Protein AF-0000000068556360 (afdb_homodimer)

pLDDT: mean 83.41, std 21.59, range [32.09, 98.81]

Structure (mmCIF, N/CA/C/O backbone):
data_AF-0000000068556360-model_v1
#
loop_
_entity.id
_entity.type
_entity.pdbx_description
1 polymer 'Cystatin domain-containing protein'
#
loop_
_atom_site.group_PDB
_atom_site.id
_atom_site.type_symbol
_atom_site.label_atom_id
_atom_site.label_alt_id
_atom_site.label_comp_id
_atom_site.label_asym_id
_atom_site.label_entity_id
_atom_site.label_seq_id
_atom_site.pdbx_PDB_ins_code
_atom_site.Cartn_x
_atom_site.Cartn_y
_atom_site.Cartn_z
_atom_site.occupancy
_atom_site.B_iso_or_equiv
_atom_site.auth_seq_id
_atom_site.auth_comp_id
_atom_site.auth_asym_id
_atom_site.auth_atom_id
_atom_site.pdbx_PDB_model_num
ATOM 1 N N . MET A 1 1 ? 70.062 2.381 -2.943 1 39.84 1 MET A N 1
ATOM 2 C CA . MET A 1 1 ? 68.812 2.014 -3.588 1 39.84 1 MET A CA 1
ATOM 3 C C . MET A 1 1 ? 67.688 1.932 -2.57 1 39.84 1 MET A C 1
ATOM 5 O O . MET A 1 1 ? 67.625 0.963 -1.812 1 39.84 1 MET A O 1
ATOM 9 N N . THR A 1 2 ? 67.438 3.125 -1.814 1 47.31 2 THR A N 1
ATOM 10 C CA . THR A 1 2 ? 66.375 3.322 -0.792 1 47.31 2 THR A CA 1
ATOM 11 C C . THR A 1 2 ? 65 3.082 -1.367 1 47.31 2 THR A C 1
ATOM 13 O O . THR A 1 2 ? 64.625 3.732 -2.334 1 47.31 2 THR A O 1
ATOM 16 N N . LEU A 1 3 ? 64.562 1.812 -1.309 1 46.16 3 LEU A N 1
ATOM 17 C CA . LEU A 1 3 ? 63.188 1.355 -1.684 1 46.16 3 LEU A CA 1
ATOM 18 C C . LEU A 1 3 ? 62.125 2.139 -0.936 1 46.16 3 LEU A C 1
ATOM 20 O O . LEU A 1 3 ? 62.062 2.113 0.296 1 46.16 3 LEU A O 1
ATOM 24 N N . THR A 1 4 ? 61.781 3.334 -1.406 1 50.91 4 THR A N 1
ATOM 25 C CA . THR A 1 4 ? 60.656 4.07 -0.872 1 50.91 4 THR A CA 1
ATOM 26 C C . THR A 1 4 ? 59.344 3.277 -1.052 1 50.91 4 THR A C 1
ATOM 28 O O . THR A 1 4 ? 58.969 2.953 -2.178 1 50.91 4 THR A O 1
ATOM 31 N N . ILE A 1 5 ? 58.969 2.457 -0.056 1 52.19 5 ILE A N 1
ATOM 32 C CA . ILE A 1 5 ? 57.656 1.768 -0.005 1 52.19 5 ILE A CA 1
ATOM 33 C C . ILE A 1 5 ? 56.531 2.791 0.048 1 52.19 5 ILE A C 1
ATOM 35 O O . ILE A 1 5 ? 56.469 3.619 0.96 1 52.19 5 ILE A O 1
ATOM 39 N N . LEU A 1 6 ? 56.062 3.223 -1.153 1 48.81 6 LEU A N 1
ATOM 40 C CA . LEU A 1 6 ? 54.812 3.998 -1.238 1 48.81 6 LEU A CA 1
ATOM 41 C C . LEU A 1 6 ? 53.656 3.242 -0.608 1 48.81 6 LEU A C 1
ATOM 43 O O . LEU A 1 6 ? 53.312 2.143 -1.05 1 48.81 6 LEU A O 1
ATOM 47 N N . LEU A 1 7 ? 53.375 3.469 0.705 1 47.56 7 LEU A N 1
ATOM 48 C CA . LEU A 1 7 ? 52.219 2.939 1.413 1 47.56 7 LEU A CA 1
ATOM 49 C C . LEU A 1 7 ? 50.938 3.49 0.825 1 47.56 7 LEU A C 1
ATOM 51 O O . LEU A 1 7 ? 50.688 4.699 0.864 1 47.56 7 LEU A O 1
ATOM 55 N N . VAL A 1 8 ? 50.438 2.863 -0.264 1 48.81 8 VAL A N 1
ATOM 56 C CA . VAL A 1 8 ? 49.094 3.166 -0.78 1 48.81 8 VAL A CA 1
ATOM 57 C C . VAL A 1 8 ? 48.062 2.924 0.308 1 48.81 8 VAL A C 1
ATOM 59 O O . VAL A 1 8 ? 47.906 1.796 0.782 1 48.81 8 VAL A O 1
ATOM 62 N N . THR A 1 9 ? 47.75 3.939 1.168 1 46.03 9 THR A N 1
ATOM 63 C CA . THR A 1 9 ? 46.656 3.85 2.115 1 46.03 9 THR A CA 1
ATOM 64 C C . THR A 1 9 ? 45.312 3.664 1.384 1 46.03 9 THR A C 1
ATOM 66 O O . THR A 1 9 ? 44.938 4.484 0.54 1 46.03 9 THR A O 1
ATOM 69 N N . VAL A 1 10 ? 44.906 2.424 1.065 1 44.97 10 VAL A N 1
ATOM 70 C CA . VAL A 1 10 ? 43.562 2.104 0.606 1 44.97 10 VAL A CA 1
ATOM 71 C C . VAL A 1 10 ? 42.531 2.66 1.59 1 44.97 10 VAL A C 1
ATOM 73 O O . VAL A 1 10 ? 42.531 2.281 2.764 1 44.97 10 VAL A O 1
ATOM 76 N N . THR A 1 11 ? 42.188 3.967 1.513 1 43.69 11 THR A N 1
ATOM 77 C CA . THR A 1 11 ? 41.062 4.492 2.264 1 43.69 11 THR A CA 1
ATOM 78 C C . THR A 1 11 ? 39.812 3.652 2.012 1 43.69 11 THR A C 1
ATOM 80 O O . THR A 1 11 ? 39.438 3.428 0.86 1 43.69 11 THR A O 1
ATOM 83 N N . SER A 1 12 ? 39.625 2.596 2.775 1 43.22 12 SER A N 1
ATOM 84 C CA . SER A 1 12 ? 38.375 1.853 2.818 1 43.22 12 SER A CA 1
ATOM 85 C C . SER A 1 12 ? 37.188 2.789 2.979 1 43.22 12 SER A C 1
ATOM 87 O O . SER A 1 12 ? 37.062 3.488 3.986 1 43.22 12 SER A O 1
ATOM 89 N N . LEU A 1 13 ? 36.812 3.459 1.892 1 38.41 13 LEU A N 1
ATOM 90 C CA . LEU A 1 13 ? 35.5 4.066 1.988 1 38.41 13 LEU A CA 1
ATOM 91 C C . LEU A 1 13 ? 34.469 3.084 2.568 1 38.41 13 LEU A C 1
ATOM 93 O O . LEU A 1 13 ? 34.125 2.096 1.921 1 38.41 13 LEU A O 1
ATOM 97 N N . SER A 1 14 ? 34.625 2.818 3.84 1 38.47 14 SER A N 1
ATOM 98 C CA . SER A 1 14 ? 33.5 2.129 4.461 1 38.47 14 SER A CA 1
ATOM 99 C C . SER A 1 14 ? 32.156 2.762 4.055 1 38.47 14 SER A C 1
ATOM 101 O O . SER A 1 14 ? 31.906 3.936 4.34 1 38.47 14 SER A O 1
ATOM 103 N N . ILE A 1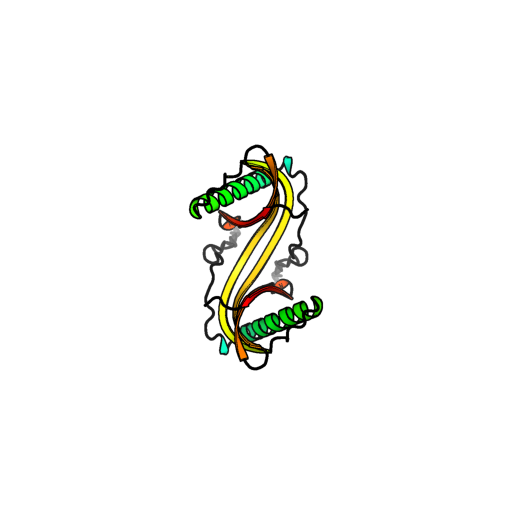 15 ? 31.734 2.455 2.9 1 38.69 15 ILE A N 1
ATOM 104 C CA . ILE A 1 15 ? 30.297 2.691 2.779 1 38.69 15 ILE A CA 1
ATOM 105 C C . ILE A 1 15 ? 29.594 2.238 4.055 1 38.69 15 ILE A C 1
ATOM 107 O O . ILE A 1 15 ? 29.625 1.056 4.406 1 38.69 15 ILE A O 1
ATOM 111 N N . GLY A 1 16 ? 29.797 2.955 5.141 1 33.62 16 GLY A N 1
ATOM 112 C CA . GLY A 1 16 ? 28.891 2.684 6.254 1 33.62 16 GLY A CA 1
ATOM 113 C C . GLY A 1 16 ? 27.516 2.221 5.816 1 33.62 16 GLY A C 1
ATOM 114 O O . GLY A 1 16 ? 26.859 2.885 5.012 1 33.62 16 GLY A O 1
ATOM 115 N N . ALA A 1 17 ? 27.406 0.929 5.664 1 33.78 17 ALA A N 1
ATOM 116 C CA . ALA A 1 17 ? 26.031 0.439 5.699 1 33.78 17 ALA A CA 1
ATOM 117 C C . ALA A 1 17 ? 25.219 1.157 6.777 1 33.78 17 ALA A C 1
ATOM 119 O O . ALA A 1 17 ? 25.453 0.956 7.973 1 33.78 17 ALA A O 1
ATOM 120 N N . GLU A 1 18 ? 25.078 2.457 6.746 1 35.41 18 GLU A N 1
ATOM 121 C CA . GLU A 1 18 ? 23.984 2.816 7.648 1 35.41 18 GLU A CA 1
ATOM 122 C C . GLU A 1 18 ? 22.984 1.682 7.773 1 35.41 18 GLU A C 1
ATOM 124 O O . GLU A 1 18 ? 22.453 1.202 6.766 1 35.41 18 GLU A O 1
ATOM 129 N N . SER A 1 19 ? 23.312 0.781 8.586 1 35.56 19 SER A N 1
ATOM 130 C CA . SER A 1 19 ? 22.328 -0.215 9 1 35.56 19 SER A CA 1
ATOM 131 C C . SER A 1 19 ? 20.906 0.302 8.805 1 35.56 19 SER A C 1
ATOM 133 O O . SER A 1 19 ? 20.516 1.308 9.398 1 35.56 19 SER A O 1
ATOM 135 N N . TYR A 1 20 ? 20.562 0.394 7.562 1 35.91 20 TYR A N 1
ATOM 136 C CA . TYR A 1 20 ? 19.125 0.539 7.281 1 35.91 20 TYR A CA 1
ATOM 137 C C . TYR A 1 20 ? 18.297 -0.191 8.32 1 35.91 20 TYR A C 1
ATOM 139 O O . TYR A 1 20 ? 17.156 -0.594 8.047 1 35.91 20 TYR A O 1
ATOM 147 N N . ARG A 1 21 ? 18.938 -0.734 9.312 1 38.72 21 ARG A N 1
ATOM 148 C CA . ARG A 1 21 ? 18.219 -1.471 10.344 1 38.72 21 ARG A CA 1
ATOM 149 C C . ARG A 1 21 ? 17.016 -0.678 10.852 1 38.72 21 ARG A C 1
ATOM 151 O O . ARG A 1 21 ? 15.961 -1.251 11.133 1 38.72 21 ARG A O 1
ATOM 158 N N . GLY A 1 22 ? 17.312 0.473 11.453 1 40.56 22 GLY A N 1
ATOM 159 C CA . GLY A 1 22 ? 16.297 1.283 12.102 1 40.56 22 GLY A CA 1
ATOM 160 C C . GLY A 1 22 ? 15.203 1.742 11.156 1 40.56 22 GLY A C 1
ATOM 161 O O . GLY A 1 22 ? 14.234 2.379 11.578 1 40.56 22 GLY A O 1
ATOM 162 N N . MET A 1 23 ? 15.672 1.896 9.93 1 42.28 23 MET A N 1
ATOM 163 C CA . MET A 1 23 ? 14.656 2.584 9.133 1 42.28 23 MET A CA 1
ATOM 164 C C . MET A 1 23 ? 13.43 1.695 8.922 1 42.28 23 MET A C 1
ATOM 166 O O . MET A 1 23 ? 12.594 1.978 8.062 1 42.28 23 MET A O 1
ATOM 170 N N . VAL A 1 24 ? 13.609 0.429 9.125 1 51.12 24 VAL A N 1
ATOM 171 C CA . VAL A 1 24 ? 12.398 -0.292 8.758 1 51.12 24 VAL A CA 1
ATOM 172 C C . VAL A 1 24 ? 11.18 0.406 9.359 1 51.12 24 VAL A C 1
ATOM 174 O O . VAL A 1 24 ? 11.172 0.743 10.547 1 51.12 24 VAL A O 1
ATOM 177 N N . GLY A 1 25 ? 10.555 1.382 8.586 1 62.06 25 GLY A N 1
ATOM 178 C CA . GLY A 1 25 ? 9.68 2.539 8.68 1 62.06 25 GLY A CA 1
ATOM 179 C C . GLY A 1 25 ? 8.453 2.295 9.539 1 62.06 25 GLY A C 1
ATOM 180 O O . GLY A 1 25 ? 7.379 1.969 9.023 1 62.06 25 GLY A O 1
ATOM 181 N N . GLY A 1 26 ? 8.664 1.719 10.719 1 78.56 26 GLY A N 1
ATOM 182 C CA . GLY A 1 26 ? 7.465 1.882 11.531 1 78.56 26 GLY A CA 1
ATOM 183 C C . GLY A 1 26 ? 6.859 3.268 11.422 1 78.56 26 GLY A C 1
ATOM 184 O O . GLY A 1 26 ? 7.484 4.188 10.891 1 78.56 26 GLY A O 1
ATOM 185 N N . ARG A 1 27 ? 5.691 3.24 11.836 1 90.94 27 ARG A N 1
ATOM 186 C CA . ARG A 1 27 ? 5.031 4.539 11.836 1 90.94 27 ARG A CA 1
ATOM 187 C C . ARG A 1 27 ? 5.617 5.453 12.906 1 90.94 27 ARG A C 1
ATOM 189 O O . ARG A 1 27 ? 5.91 5.008 14.016 1 90.94 27 ARG A O 1
ATOM 196 N N . LYS A 1 28 ? 5.918 6.594 12.57 1 94.56 28 LYS A N 1
ATOM 197 C CA . LYS A 1 28 ? 6.406 7.621 13.492 1 94.56 28 LYS A CA 1
ATOM 198 C C . LYS A 1 28 ? 5.43 8.789 13.586 1 94.56 28 LYS A C 1
ATOM 200 O O . LYS A 1 28 ? 5.008 9.336 12.562 1 94.56 28 LYS A O 1
ATOM 205 N N . GLU A 1 29 ? 5.117 9.156 14.781 1 96.19 29 GLU A N 1
ATOM 206 C CA . GLU A 1 29 ? 4.223 10.289 14.992 1 96.19 29 GLU A CA 1
ATOM 207 C C . GLU A 1 29 ? 4.891 11.602 14.602 1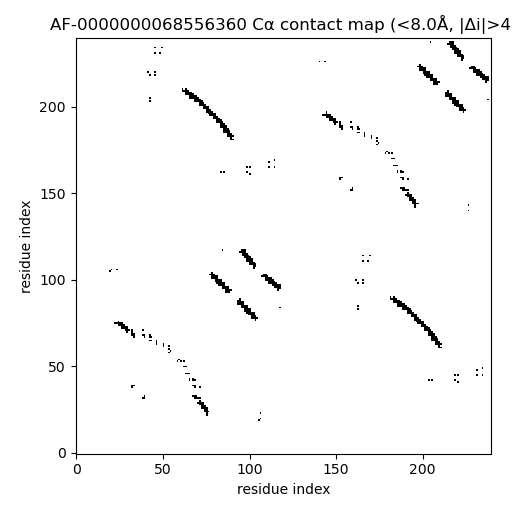 96.19 29 GLU A C 1
ATOM 209 O O . GLU A 1 29 ? 6.066 11.82 14.906 1 96.19 29 GLU A O 1
ATOM 214 N N . ILE A 1 30 ? 4.238 12.383 13.914 1 95.94 30 ILE A N 1
ATOM 215 C CA . ILE A 1 30 ? 4.699 13.734 13.609 1 95.94 30 ILE A CA 1
ATOM 216 C C . ILE A 1 30 ? 4.195 14.711 14.672 1 95.94 30 ILE A C 1
ATOM 218 O O . ILE A 1 30 ? 2.992 14.789 14.93 1 95.94 30 ILE A O 1
ATOM 222 N N . GLU A 1 31 ? 5.125 15.383 15.18 1 94.06 31 GLU A N 1
ATOM 223 C CA . GLU A 1 31 ? 4.777 16.359 16.203 1 94.06 31 GLU A CA 1
ATOM 224 C C . GLU A 1 31 ? 4.375 17.688 15.594 1 94.06 31 GLU A C 1
ATOM 226 O O . GLU A 1 31 ? 4.641 17.953 14.414 1 94.06 31 GLU A O 1
ATOM 231 N N . ASN A 1 32 ? 3.695 18.578 16.312 1 95.25 32 ASN A N 1
ATOM 232 C CA . ASN A 1 32 ? 3.266 19.922 15.906 1 95.25 32 ASN A CA 1
ATOM 233 C C . ASN A 1 32 ? 2.547 19.875 14.562 1 95.25 32 ASN A C 1
ATOM 235 O O . ASN A 1 32 ? 2.891 20.641 13.648 1 95.25 32 ASN A O 1
ATOM 239 N N . VAL A 1 33 ? 1.617 19.031 14.414 1 97.12 33 VAL A N 1
ATOM 240 C CA . VAL A 1 33 ? 0.895 18.781 13.172 1 97.12 33 VAL A CA 1
ATOM 241 C C . VAL A 1 33 ? 0.224 20.062 12.695 1 97.12 33 VAL A C 1
ATOM 243 O O . VAL A 1 33 ? 0.302 20.422 11.516 1 97.12 33 VAL A O 1
ATOM 246 N N . LYS A 1 34 ? -0.354 20.828 13.562 1 95.94 34 LYS A N 1
ATOM 247 C CA . LYS A 1 34 ? -1.096 22.031 13.195 1 95.94 34 LYS A CA 1
ATOM 248 C C . LYS A 1 34 ? -0.17 23.094 12.602 1 95.94 34 LYS A C 1
ATOM 250 O O . LYS A 1 34 ? -0.563 23.828 11.695 1 95.94 34 LYS A O 1
ATOM 255 N N . GLY A 1 35 ? 1.021 23.062 13.102 1 96.25 35 GLY A N 1
ATOM 256 C CA . GLY A 1 35 ? 1.966 24.047 12.617 1 96.25 35 GLY A CA 1
ATOM 257 C C . GLY A 1 35 ? 2.814 23.562 11.461 1 96.25 35 GLY A C 1
ATOM 258 O O . GLY A 1 35 ? 3.635 24.297 10.922 1 96.25 35 GLY A O 1
ATOM 259 N N . ASN A 1 36 ? 2.691 22.406 11.062 1 97.44 36 ASN A N 1
ATOM 260 C CA . ASN A 1 36 ? 3.459 21.797 9.984 1 97.44 36 ASN A CA 1
ATOM 261 C C . ASN A 1 36 ? 2.803 22.031 8.625 1 97.44 36 ASN A C 1
ATOM 263 O O . ASN A 1 36 ? 1.857 21.328 8.258 1 97.44 36 ASN A O 1
ATOM 267 N N . GLU A 1 37 ? 3.287 22.953 7.859 1 97.5 37 GLU A N 1
ATOM 268 C CA . GLU A 1 37 ? 2.68 23.375 6.598 1 97.5 37 GLU A CA 1
ATOM 269 C C . GLU A 1 37 ? 2.613 22.219 5.605 1 97.5 37 GLU A C 1
ATOM 271 O O . GLU A 1 37 ? 1.626 22.062 4.887 1 97.5 37 GLU A O 1
ATOM 276 N N . GLU A 1 38 ? 3.646 21.406 5.52 1 96.62 38 GLU A N 1
ATOM 277 C CA . GLU A 1 38 ? 3.68 20.281 4.598 1 96.62 38 GLU A CA 1
ATOM 278 C C . GLU A 1 38 ? 2.545 19.297 4.887 1 96.62 38 GLU A C 1
ATOM 280 O O . GLU A 1 38 ? 1.837 18.875 3.969 1 96.62 38 GLU A O 1
ATOM 285 N N . VAL A 1 39 ? 2.373 19.016 6.141 1 98.12 39 VAL A N 1
ATOM 286 C CA . VAL A 1 39 ? 1.345 18.078 6.555 1 98.12 39 VAL A CA 1
ATOM 287 C C . VAL A 1 39 ? -0.039 18.641 6.258 1 98.12 39 VAL A C 1
ATOM 289 O O . VAL A 1 39 ? -0.926 17.922 5.789 1 98.12 39 VAL A O 1
ATOM 292 N N . GLN A 1 40 ? -0.206 19.938 6.516 1 98.69 40 GLN A N 1
ATOM 293 C CA . GLN A 1 40 ? -1.487 20.578 6.219 1 98.69 40 GLN A CA 1
ATOM 294 C C . GLN A 1 40 ? -1.775 20.562 4.723 1 98.69 40 GLN A C 1
ATOM 296 O O . GLN A 1 40 ? -2.914 20.344 4.305 1 98.69 40 GLN A O 1
ATOM 301 N N . GLU A 1 41 ? -0.741 20.719 3.91 1 98.38 41 GLU A N 1
ATOM 302 C CA . GLU A 1 41 ? -0.923 20.672 2.463 1 98.38 41 GLU A CA 1
ATOM 303 C C . GLU A 1 41 ? -1.311 19.266 2.002 1 98.38 41 GLU A C 1
ATOM 305 O O . GLU A 1 41 ? -2.115 19.109 1.083 1 98.38 41 GLU A O 1
ATOM 310 N N . LEU A 1 42 ? -0.709 18.266 2.623 1 98.56 42 LEU A N 1
ATOM 311 C CA . LEU A 1 42 ? -1.074 16.906 2.293 1 98.56 42 LEU A CA 1
ATOM 312 C C . LEU A 1 42 ? -2.535 16.625 2.635 1 98.56 42 LEU A C 1
ATOM 314 O O . LEU A 1 42 ? -3.223 15.906 1.911 1 98.56 42 LEU A O 1
ATOM 318 N N . GLY A 1 43 ? -2.979 17.141 3.748 1 98.81 43 GLY A N 1
ATOM 319 C CA . GLY A 1 43 ? -4.387 17.016 4.09 1 98.81 43 GLY A CA 1
ATOM 320 C C . GLY A 1 43 ? -5.305 17.656 3.061 1 98.81 43 GLY A C 1
ATOM 321 O O . GLY A 1 43 ? -6.301 17.047 2.654 1 98.81 43 GLY A O 1
ATOM 322 N N . LYS A 1 44 ? -4.938 18.844 2.699 1 98.69 44 LYS A N 1
ATOM 323 C CA . LYS A 1 44 ? -5.723 19.531 1.678 1 98.69 44 LYS A CA 1
ATOM 324 C C . LYS A 1 44 ? -5.758 18.734 0.381 1 98.69 44 LYS A C 1
ATOM 326 O O . LYS A 1 44 ? -6.82 18.562 -0.223 1 98.69 44 LYS A O 1
ATOM 331 N N . PHE A 1 45 ? -4.66 18.25 0.029 1 98.75 45 PHE A N 1
ATOM 332 C CA . PHE A 1 45 ? -4.57 17.391 -1.15 1 98.75 45 PHE A CA 1
ATOM 333 C C . PHE A 1 45 ? -5.512 16.203 -1.032 1 98.75 45 PHE A C 1
ATOM 335 O O . PHE A 1 45 ? -6.199 15.852 -1.993 1 98.75 45 PHE A O 1
ATOM 342 N N . SER A 1 46 ? -5.488 15.555 0.04 1 98.69 46 SER A N 1
ATOM 343 C CA . SER A 1 46 ? -6.332 14.383 0.276 1 98.69 46 SER A CA 1
ATOM 344 C C . SER A 1 46 ? -7.801 14.703 0.029 1 98.69 46 SER A C 1
ATOM 346 O O . SER A 1 46 ? -8.5 13.961 -0.658 1 98.69 46 SER A O 1
ATOM 348 N N . VAL A 1 47 ? -8.234 15.781 0.58 1 98.62 47 VAL A N 1
ATOM 349 C CA . VAL A 1 47 ? -9.633 16.172 0.463 1 98.62 47 VAL A CA 1
ATOM 350 C C . VAL A 1 47 ? -9.953 16.516 -0.988 1 98.62 47 VAL A C 1
ATOM 352 O O . VAL A 1 47 ? -10.992 16.125 -1.516 1 98.62 47 VAL A O 1
ATOM 355 N N . ASP A 1 48 ? -9.055 17.266 -1.629 1 98.06 48 ASP A N 1
ATOM 356 C CA . ASP A 1 48 ? -9.25 17.625 -3.029 1 98.06 48 ASP A CA 1
ATOM 357 C C . ASP A 1 48 ? -9.367 16.375 -3.906 1 98.06 48 ASP A C 1
ATOM 359 O O . ASP A 1 48 ? -10.242 16.312 -4.773 1 98.06 48 ASP A O 1
ATOM 363 N N . GLU A 1 49 ? -8.445 15.477 -3.717 1 97.62 49 GLU A N 1
ATOM 364 C CA . GLU A 1 49 ? -8.469 14.234 -4.484 1 97.62 49 GLU A CA 1
ATOM 365 C C . GLU A 1 49 ? -9.766 13.461 -4.242 1 97.62 49 GLU A C 1
ATOM 367 O O . GLU A 1 49 ? -10.352 12.914 -5.18 1 97.62 49 GLU A O 1
ATOM 372 N N . TYR A 1 50 ? -10.172 13.375 -2.992 1 96.75 50 TYR A N 1
ATOM 373 C CA . TYR A 1 50 ? -11.422 12.703 -2.662 1 96.75 50 TYR A CA 1
ATOM 374 C C . TYR A 1 50 ? -12.594 13.359 -3.383 1 96.75 50 TYR A C 1
ATOM 376 O O . TYR A 1 50 ? -13.438 12.672 -3.963 1 96.75 50 TYR A O 1
ATOM 384 N N . ASN A 1 51 ? -12.641 14.664 -3.34 1 96.75 51 ASN A N 1
ATOM 385 C CA . ASN A 1 51 ? -13.711 15.398 -4.008 1 96.75 51 ASN A CA 1
ATOM 386 C C . ASN A 1 51 ? -13.703 15.156 -5.512 1 96.75 51 ASN A C 1
ATOM 388 O O . ASN A 1 51 ? -14.758 15.047 -6.133 1 96.75 51 ASN A O 1
ATOM 392 N N . GLN A 1 52 ? -12.516 15.156 -6.07 1 96 52 GLN A N 1
ATOM 393 C CA . GLN A 1 52 ? -12.398 14.891 -7.5 1 96 52 GLN A CA 1
ATOM 394 C C . GLN A 1 52 ? -12.961 13.508 -7.844 1 96 52 GLN A C 1
ATOM 396 O O . GLN A 1 52 ? -13.672 13.352 -8.836 1 96 52 GLN A O 1
ATOM 401 N N . ARG A 1 53 ? -12.656 12.531 -7.059 1 93.56 53 ARG A N 1
ATOM 402 C CA . ARG A 1 53 ? -13.156 11.18 -7.281 1 93.56 53 ARG A CA 1
ATOM 403 C C . ARG A 1 53 ? -14.672 11.125 -7.141 1 93.56 53 ARG A C 1
ATOM 405 O O . ARG A 1 53 ? -15.344 10.398 -7.875 1 93.56 53 ARG A O 1
ATOM 412 N N . LEU A 1 54 ? -15.109 11.836 -6.152 1 92 54 LEU A N 1
ATOM 413 C CA . LEU A 1 54 ? -16.547 11.93 -5.938 1 92 54 LEU A CA 1
ATOM 414 C C . LEU A 1 54 ? -17.25 12.461 -7.184 1 92 54 LEU A C 1
ATOM 416 O O . LEU A 1 54 ? -18.297 11.945 -7.582 1 92 54 LEU A O 1
ATOM 420 N N . LYS A 1 55 ? -16.766 13.516 -7.734 1 91.38 55 LYS A N 1
ATOM 421 C CA . LYS A 1 55 ? -17.328 14.125 -8.938 1 91.38 55 LYS A CA 1
ATOM 422 C C . LYS A 1 55 ? -17.281 13.148 -10.109 1 91.38 55 LYS A C 1
ATOM 424 O O . LYS A 1 55 ? -18.25 13.07 -10.883 1 91.38 55 LYS A O 1
ATOM 429 N N . LEU A 1 56 ? -16.219 12.461 -10.25 1 91.94 56 LEU A N 1
ATOM 430 C CA . LEU A 1 56 ? -16.047 11.523 -11.352 1 91.94 56 LEU A CA 1
ATOM 431 C C . LEU A 1 56 ? -17.047 10.375 -11.25 1 91.94 56 LEU A C 1
ATOM 433 O O . LEU A 1 56 ? -17.5 9.844 -12.266 1 91.94 56 LEU A O 1
ATOM 437 N N . LYS A 1 57 ? -17.312 9.945 -10.008 1 90 57 LYS A N 1
ATOM 438 C CA . LYS A 1 57 ? -18.25 8.852 -9.789 1 90 57 LYS A CA 1
ATOM 439 C C . LYS A 1 57 ? -19.703 9.352 -9.867 1 90 57 LYS A C 1
ATOM 441 O O . LYS A 1 57 ? -20.641 8.57 -9.68 1 90 57 LYS A O 1
ATOM 446 N N . LYS A 1 58 ? -19.859 10.625 -10.156 1 82.81 58 LYS A N 1
ATOM 447 C CA . LYS A 1 58 ? -21.172 11.258 -10.281 1 82.81 58 LYS A CA 1
ATOM 448 C C . LYS A 1 58 ? -22.016 11.039 -9.023 1 82.81 58 LYS A C 1
ATOM 450 O O . LYS A 1 58 ? -23.203 10.758 -9.109 1 82.81 58 LYS A O 1
ATOM 455 N N . GLU A 1 59 ? -21.266 11.039 -8.125 1 75.5 59 GLU A N 1
ATOM 456 C CA . GLU A 1 59 ? -21.984 10.938 -6.859 1 75.5 59 GLU A CA 1
ATOM 457 C C . GLU A 1 59 ? -22.609 12.281 -6.473 1 75.5 59 GLU A C 1
ATOM 459 O O . GLU A 1 59 ? -22.016 13.336 -6.719 1 75.5 59 GLU A O 1
ATOM 464 N N . GLU A 1 60 ? -23.859 12.219 -6.066 1 78.94 60 GLU A N 1
ATOM 465 C CA . GLU A 1 60 ? -24.594 13.422 -5.715 1 78.94 60 GLU A CA 1
ATOM 466 C C . GLU A 1 60 ? -24.203 13.93 -4.332 1 78.94 60 GLU A C 1
ATOM 468 O O . GLU A 1 60 ? -24.734 14.93 -3.857 1 78.94 60 GLU A O 1
ATOM 473 N N . GLU A 1 61 ? -23.281 13.281 -3.83 1 81.5 61 GLU A N 1
ATOM 474 C CA . GLU A 1 61 ? -22.859 13.703 -2.496 1 81.5 61 GLU A CA 1
ATOM 475 C C . GLU A 1 61 ? -22.094 15.016 -2.551 1 81.5 61 GLU A C 1
ATOM 477 O O . GLU A 1 61 ? -21.359 15.273 -3.508 1 81.5 61 GLU A O 1
ATOM 482 N N . GLU A 1 62 ? -22.391 15.867 -1.596 1 87.75 62 GLU A N 1
ATOM 483 C CA . GLU A 1 62 ? -21.656 17.125 -1.475 1 87.75 62 GLU A CA 1
ATOM 484 C C . GLU A 1 62 ? -20.188 16.859 -1.122 1 87.75 62 GLU A C 1
ATOM 486 O O . GLU A 1 62 ? -19.891 15.977 -0.318 1 87.75 62 GLU A O 1
ATOM 491 N N . GLY A 1 63 ? -19.328 17.609 -1.724 1 93.88 63 GLY A N 1
ATOM 492 C CA . GLY A 1 63 ? -17.906 17.516 -1.431 1 93.88 63 GLY A CA 1
ATOM 493 C C . GLY A 1 63 ? -17.562 17.953 -0.022 1 93.88 63 GLY A C 1
ATOM 494 O O . GLY A 1 63 ? -18.391 18.516 0.683 1 93.88 63 GLY A O 1
ATOM 495 N N . LEU A 1 64 ? -16.391 17.688 0.349 1 97.12 64 LEU A N 1
ATOM 496 C CA . LEU A 1 64 ? -15.867 18.062 1.659 1 97.12 64 LEU A CA 1
ATOM 497 C C . LEU A 1 64 ? -15.102 19.375 1.582 1 97.12 64 LEU A C 1
ATOM 499 O O . LEU A 1 64 ? -14.578 19.734 0.525 1 97.12 64 LEU A O 1
ATOM 503 N N . GLU A 1 65 ? -15.125 20.047 2.672 1 97.94 65 GLU A N 1
ATOM 504 C CA . GLU A 1 65 ? -14.266 21.203 2.842 1 97.94 65 GLU A CA 1
ATOM 505 C C . GLU A 1 65 ? -13.172 20.938 3.873 1 97.94 65 GLU A C 1
ATOM 507 O O . GLU A 1 65 ? -13.461 20.562 5.012 1 97.94 65 GLU A O 1
ATOM 512 N N . PHE A 1 66 ? -11.977 21.188 3.434 1 98.62 66 PHE A N 1
ATOM 513 C CA . PHE A 1 66 ? -10.836 20.938 4.312 1 98.62 66 PHE A CA 1
ATOM 514 C C . PHE A 1 66 ? -10.797 21.969 5.445 1 98.62 66 PHE A C 1
ATOM 516 O O . PHE A 1 66 ? -10.992 23.156 5.215 1 98.62 66 PHE A O 1
ATOM 523 N N . VAL A 1 67 ? -10.562 21.531 6.691 1 98.5 67 VAL A N 1
ATOM 524 C CA . VAL A 1 67 ? -10.367 22.438 7.816 1 98.5 67 VAL A CA 1
ATOM 525 C C . VAL A 1 67 ? -8.922 22.344 8.305 1 98.5 67 VAL A C 1
ATOM 527 O O . VAL A 1 67 ? -8.164 23.312 8.18 1 98.5 67 VAL A O 1
ATOM 530 N N . GLU A 1 68 ? -8.461 21.125 8.812 1 98.62 68 GLU A N 1
ATOM 531 C CA . GLU A 1 68 ? -7.086 20.953 9.266 1 98.62 68 GLU A CA 1
ATOM 532 C C . GLU A 1 68 ? -6.738 19.484 9.445 1 98.62 68 GLU A C 1
ATOM 534 O O . GLU A 1 68 ? -7.629 18.641 9.57 1 98.62 68 GLU A O 1
ATOM 539 N N . VAL A 1 69 ? -5.453 19.281 9.43 1 98.81 69 VAL A N 1
ATOM 540 C CA . VAL A 1 69 ? -4.953 18 9.914 1 98.81 69 VAL A CA 1
ATOM 541 C C . VAL A 1 69 ? -4.695 18.078 11.414 1 98.81 69 VAL A C 1
ATOM 543 O O . VAL A 1 69 ? -3.992 18.984 11.891 1 98.81 69 VAL A O 1
ATOM 546 N N . VAL A 1 70 ? -5.234 17.109 12.133 1 98.38 70 VAL A N 1
ATOM 547 C CA . VAL A 1 70 ? -5.125 17.203 13.586 1 98.38 70 VAL A CA 1
ATOM 548 C C . VAL A 1 70 ? -4.172 16.125 14.102 1 98.38 70 VAL A C 1
ATOM 550 O O . VAL A 1 70 ? -3.719 16.188 15.242 1 98.38 70 VAL A O 1
ATOM 553 N N . GLY A 1 71 ? -3.83 15.141 13.336 1 98.19 71 GLY A N 1
ATOM 554 C CA . GLY A 1 71 ? -2.891 14.078 13.648 1 98.19 71 GLY A CA 1
ATOM 555 C C . GLY A 1 71 ? -2.219 13.5 12.414 1 98.19 71 GLY A C 1
ATOM 556 O O . GLY A 1 71 ? -2.82 13.445 11.344 1 98.19 71 GLY A O 1
ATOM 557 N N . ALA A 1 72 ? -0.986 13.094 12.656 1 98.44 72 ALA A N 1
ATOM 558 C CA . ALA A 1 72 ? -0.261 12.539 11.516 1 98.44 72 ALA A CA 1
ATOM 559 C C . ALA A 1 72 ? 0.844 11.594 11.977 1 98.44 72 ALA A C 1
ATOM 561 O O . ALA A 1 72 ? 1.489 11.836 13 1 98.44 72 ALA A O 1
ATOM 562 N N . GLU A 1 73 ? 1.035 10.562 11.211 1 97.62 73 GLU A N 1
ATOM 563 C CA . GLU A 1 73 ? 2.189 9.68 11.297 1 97.62 73 GLU A CA 1
ATOM 564 C C . GLU A 1 73 ? 2.834 9.477 9.93 1 97.62 73 GLU A C 1
ATOM 566 O O . GLU A 1 73 ? 2.172 9.617 8.898 1 97.62 73 GLU A O 1
ATOM 571 N N . SER A 1 74 ? 4.086 9.234 9.961 1 95.81 74 SER A N 1
ATOM 572 C CA . SER A 1 74 ? 4.801 8.914 8.727 1 95.81 74 SER A CA 1
ATOM 573 C C . SER A 1 74 ? 5.469 7.543 8.812 1 95.81 74 SER A C 1
ATOM 575 O O . SER A 1 74 ? 5.809 7.082 9.906 1 95.81 74 SER A O 1
ATOM 577 N N . GLN A 1 75 ? 5.637 6.934 7.656 1 92.06 75 GLN A N 1
ATOM 578 C CA . GLN A 1 75 ? 6.285 5.637 7.523 1 92.06 75 GLN A CA 1
ATOM 579 C C . GLN A 1 75 ? 7.094 5.551 6.23 1 92.06 75 GLN A C 1
ATOM 581 O O . GLN A 1 75 ? 6.562 5.781 5.145 1 92.06 75 GLN A O 1
ATOM 586 N N . VAL A 1 76 ? 8.32 5.281 6.449 1 89 76 VAL A N 1
ATOM 587 C CA . VAL A 1 76 ? 9.133 5.051 5.262 1 89 76 VAL A CA 1
ATOM 588 C C . VAL A 1 76 ? 8.773 3.699 4.645 1 89 76 VAL A C 1
ATOM 590 O O . VAL A 1 76 ? 8.914 2.66 5.293 1 89 76 VAL A O 1
ATOM 593 N N . VAL A 1 77 ? 8.266 3.842 3.443 1 87.31 77 VAL A N 1
ATOM 594 C CA . VAL A 1 77 ? 7.887 2.635 2.721 1 87.31 77 VAL A CA 1
ATOM 595 C C . VAL A 1 77 ? 8.93 2.322 1.648 1 87.31 77 VAL A C 1
ATOM 597 O O . VAL A 1 77 ? 9.258 3.18 0.823 1 87.31 77 VAL A O 1
ATOM 600 N N . ALA A 1 78 ? 9.57 1.177 1.788 1 87.5 78 ALA A N 1
ATOM 601 C CA . ALA A 1 78 ? 10.555 0.688 0.83 1 87.5 78 ALA A CA 1
ATOM 602 C C . ALA A 1 78 ? 10.484 -0.83 0.695 1 87.5 78 ALA A C 1
ATOM 604 O O . ALA A 1 78 ? 10.344 -1.542 1.691 1 87.5 78 ALA A O 1
ATOM 605 N N . GLY A 1 79 ? 10.477 -1.266 -0.556 1 90.5 79 GLY A N 1
ATOM 606 C CA . GLY A 1 79 ? 10.438 -2.691 -0.841 1 90.5 79 GLY A CA 1
ATOM 607 C C . GLY A 1 79 ? 10.008 -3.004 -2.262 1 90.5 79 GLY A C 1
ATOM 608 O O . GLY A 1 79 ? 10.109 -2.152 -3.148 1 90.5 79 GLY A O 1
ATOM 609 N N . ILE A 1 80 ? 9.695 -4.227 -2.414 1 93.19 80 ILE A N 1
ATOM 610 C CA . ILE A 1 80 ? 9.148 -4.695 -3.684 1 93.19 80 ILE A CA 1
ATOM 611 C C . ILE A 1 80 ? 7.758 -5.289 -3.461 1 93.19 80 ILE A C 1
ATOM 613 O O . ILE A 1 80 ? 7.582 -6.176 -2.627 1 93.19 80 ILE A O 1
ATOM 617 N N . LYS A 1 81 ? 6.805 -4.637 -4.137 1 94.5 81 LYS A N 1
ATOM 618 C CA . LYS A 1 81 ? 5.457 -5.191 -4.117 1 94.5 81 LYS A CA 1
ATOM 619 C C . LYS A 1 81 ? 5.242 -6.148 -5.289 1 94.5 81 LYS A C 1
ATOM 621 O O . LYS A 1 81 ? 5.582 -5.832 -6.43 1 94.5 81 LYS A O 1
ATOM 626 N N . TYR A 1 82 ? 4.707 -7.305 -4.953 1 97.44 82 TYR A N 1
ATOM 627 C CA . TYR A 1 82 ? 4.359 -8.305 -5.961 1 97.44 82 TYR A CA 1
ATOM 628 C C . TYR A 1 82 ? 2.85 -8.461 -6.066 1 97.44 82 TYR A C 1
ATOM 630 O O . TYR A 1 82 ? 2.152 -8.523 -5.051 1 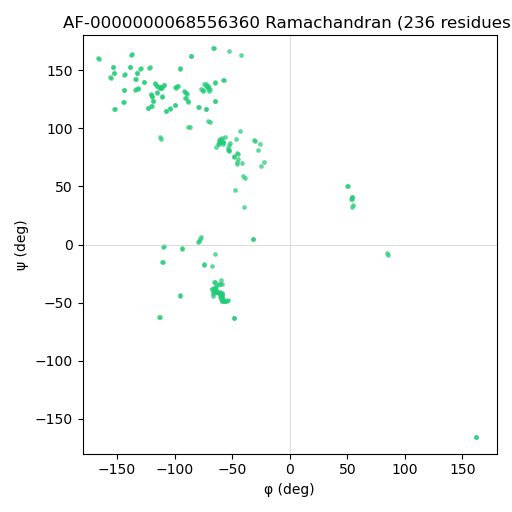97.44 82 TYR A O 1
ATOM 638 N N . TYR A 1 83 ? 2.436 -8.484 -7.258 1 98.25 83 TYR A N 1
ATOM 639 C CA . TYR A 1 83 ? 1.057 -8.82 -7.598 1 98.25 83 TYR A CA 1
ATOM 640 C C . TYR A 1 83 ? 0.968 -10.203 -8.227 1 98.25 83 TYR A C 1
ATOM 642 O O . TYR A 1 83 ? 1.438 -10.422 -9.344 1 98.25 83 TYR A O 1
ATOM 650 N N . LEU A 1 84 ? 0.347 -11.047 -7.559 1 98.69 84 LEU A N 1
ATOM 651 C CA . LEU A 1 84 ? 0.385 -12.445 -7.957 1 98.69 84 LEU A CA 1
ATOM 652 C C . LEU A 1 84 ? -1.005 -12.938 -8.336 1 98.69 84 LEU A C 1
ATOM 654 O O . LEU A 1 84 ? -1.994 -12.594 -7.691 1 98.69 84 LEU A O 1
ATOM 658 N N . LYS A 1 85 ? -1.065 -13.672 -9.344 1 98.75 85 LYS A N 1
ATOM 659 C CA . LYS A 1 85 ? -2.213 -14.523 -9.641 1 98.75 85 LYS A CA 1
ATOM 660 C C . LYS A 1 85 ? -1.946 -15.969 -9.219 1 98.75 85 LYS A C 1
ATOM 662 O O . LYS A 1 85 ? -1.042 -16.625 -9.75 1 98.75 85 LYS A O 1
ATOM 667 N N . ILE A 1 86 ? -2.742 -16.422 -8.375 1 98.75 86 ILE A N 1
ATOM 668 C CA . ILE A 1 86 ? -2.459 -17.688 -7.711 1 98.75 86 ILE A CA 1
ATOM 669 C C . ILE A 1 86 ? -3.574 -18.688 -8.008 1 98.75 86 ILE A C 1
ATOM 671 O O . ILE A 1 86 ? -4.754 -18.391 -7.84 1 98.75 86 ILE A O 1
ATOM 675 N N . SER A 1 87 ? -3.207 -19.828 -8.461 1 98.5 87 SER A N 1
ATOM 676 C CA . SER A 1 87 ? -4.098 -20.984 -8.523 1 98.5 87 SER A CA 1
ATOM 677 C C . SER A 1 87 ? -4.051 -21.797 -7.23 1 98.5 87 SER A C 1
ATOM 679 O O . SER A 1 87 ? -2.971 -22.156 -6.766 1 98.5 87 SER A O 1
ATOM 681 N N . ALA A 1 88 ? -5.203 -21.938 -6.684 1 98.31 88 ALA A N 1
ATOM 682 C CA . ALA A 1 88 ? -5.332 -22.734 -5.469 1 98.31 88 ALA A CA 1
ATOM 683 C C . ALA A 1 88 ? -6.574 -23.625 -5.527 1 98.31 88 ALA A C 1
ATOM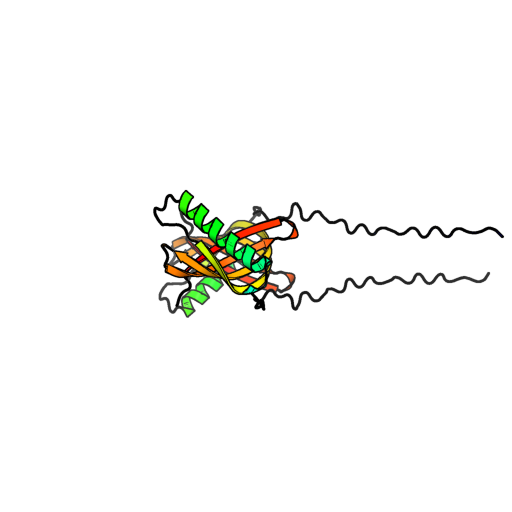 685 O O . ALA A 1 88 ? -7.438 -23.438 -6.387 1 98.31 88 ALA A O 1
ATOM 686 N N . THR A 1 89 ? -6.598 -24.609 -4.656 1 97.19 89 THR A N 1
ATOM 687 C CA . THR A 1 89 ? -7.77 -25.469 -4.547 1 97.19 89 THR A CA 1
ATOM 688 C C . THR A 1 89 ? -8.461 -25.266 -3.201 1 97.19 89 THR A C 1
ATOM 690 O O . THR A 1 89 ? -7.801 -25.078 -2.178 1 97.19 89 THR A O 1
ATOM 693 N N . GLN A 1 90 ? -9.719 -25.172 -3.229 1 93.19 90 GLN A N 1
ATOM 694 C CA . GLN A 1 90 ? -10.57 -25.125 -2.043 1 93.19 90 GLN A CA 1
ATOM 695 C C . GLN A 1 90 ? -11.609 -26.234 -2.072 1 93.19 90 GLN A C 1
ATOM 697 O O . GLN A 1 90 ? -12.438 -26.297 -2.982 1 93.19 90 GLN A O 1
ATOM 702 N N . ASN A 1 91 ? -11.523 -27.094 -1.099 1 91.5 91 ASN A N 1
ATOM 703 C CA . ASN A 1 91 ? -12.422 -28.25 -1.06 1 91.5 91 ASN A CA 1
ATOM 704 C C . ASN A 1 91 ? -12.375 -29.031 -2.363 1 91.5 91 ASN A C 1
ATOM 706 O O . ASN A 1 91 ? -13.414 -29.391 -2.912 1 91.5 91 ASN A O 1
ATOM 710 N N . GLY A 1 92 ? -11.195 -29.172 -2.947 1 91.25 92 GLY A N 1
ATOM 711 C CA . GLY A 1 92 ? -10.977 -29.984 -4.141 1 91.25 92 GLY A CA 1
ATOM 712 C C . GLY A 1 92 ? -11.266 -29.219 -5.426 1 91.25 92 GLY A C 1
ATOM 713 O O . GLY A 1 92 ? -11.023 -29.734 -6.52 1 91.25 92 GLY A O 1
ATOM 714 N N . SER A 1 93 ? -11.844 -27.984 -5.383 1 94.88 93 SER A N 1
ATOM 715 C CA . SER A 1 93 ? -12.156 -27.203 -6.57 1 94.88 93 SER A CA 1
ATOM 716 C C . SER A 1 93 ? -11.086 -26.141 -6.82 1 94.88 93 SER A C 1
ATOM 718 O O . SER A 1 93 ? -10.688 -25.422 -5.902 1 94.88 93 SER A O 1
ATOM 720 N N . PRO A 1 94 ? -10.719 -26.078 -8.125 1 95.94 94 PRO A N 1
ATOM 721 C CA . PRO A 1 94 ? -9.727 -25.047 -8.453 1 95.94 94 PRO A CA 1
ATOM 722 C C . PRO A 1 94 ? -10.312 -23.641 -8.414 1 95.94 94 PRO A C 1
ATOM 724 O O . PRO A 1 94 ? -11.438 -23.422 -8.875 1 95.94 94 PRO A O 1
ATOM 727 N N . ARG A 1 95 ? -9.562 -22.734 -7.828 1 96.25 95 ARG A N 1
ATOM 728 C CA . ARG A 1 95 ? -9.945 -21.328 -7.746 1 96.25 95 ARG A CA 1
ATOM 729 C C . ARG A 1 95 ? -8.75 -20.422 -8.008 1 96.25 95 ARG A C 1
ATOM 731 O O . ARG A 1 95 ? -7.598 -20.828 -7.812 1 96.25 95 ARG A O 1
ATOM 738 N N . MET A 1 96 ? -9.086 -19.156 -8.531 1 98.19 96 MET A N 1
ATOM 739 C CA . MET A 1 96 ? -8.055 -18.156 -8.812 1 98.19 96 MET A CA 1
ATOM 740 C C . MET A 1 96 ? -8.141 -17.016 -7.816 1 98.19 96 MET A C 1
ATOM 742 O O . MET A 1 96 ? -9.234 -16.547 -7.488 1 98.19 96 MET A O 1
ATOM 746 N N . PHE A 1 97 ? -6.965 -16.609 -7.371 1 98.12 97 PHE A N 1
ATOM 747 C CA . PHE A 1 97 ? -6.902 -15.539 -6.391 1 98.12 97 PHE A CA 1
ATOM 748 C C . PHE A 1 97 ? -5.867 -14.5 -6.797 1 98.12 97 PHE A C 1
ATOM 750 O O . PHE A 1 97 ? -4.848 -14.828 -7.406 1 98.12 97 PHE A O 1
ATOM 757 N N . ASP A 1 98 ? -6.109 -13.297 -6.465 1 98.56 98 ASP A N 1
ATOM 758 C CA . ASP A 1 98 ? -5.137 -12.211 -6.527 1 98.56 98 ASP A CA 1
ATOM 759 C C . ASP A 1 98 ? -4.504 -11.961 -5.16 1 98.56 98 ASP A C 1
ATOM 761 O O . ASP A 1 98 ? -5.191 -11.977 -4.137 1 98.56 98 ASP A O 1
ATOM 765 N N . SER A 1 99 ? -3.234 -11.789 -5.223 1 98.62 99 SER A N 1
ATOM 766 C CA . SER A 1 99 ? -2.502 -11.531 -3.986 1 98.62 99 SER A CA 1
ATOM 767 C C . SER A 1 99 ? -1.526 -10.367 -4.156 1 98.62 99 SER A C 1
ATOM 769 O O . SER A 1 99 ? -0.912 -10.219 -5.211 1 98.62 99 SER A O 1
ATOM 771 N N . GLU A 1 100 ? -1.387 -9.555 -3.127 1 97.94 100 GLU A N 1
ATOM 772 C CA . GLU A 1 100 ? -0.354 -8.523 -3.037 1 97.94 100 GLU A CA 1
ATOM 773 C C . GLU A 1 100 ? 0.564 -8.766 -1.844 1 97.94 100 GLU A C 1
ATOM 775 O O . GLU A 1 100 ? 0.102 -8.844 -0.703 1 97.94 100 GLU A O 1
ATOM 780 N N . VAL A 1 101 ? 1.806 -8.867 -2.156 1 97.94 101 VAL A N 1
ATOM 781 C CA . VAL A 1 101 ? 2.828 -9.125 -1.149 1 97.94 101 VAL A CA 1
ATOM 782 C C . VAL A 1 101 ? 3.928 -8.07 -1.241 1 97.94 101 VAL A C 1
ATOM 784 O O . VAL A 1 101 ? 4.344 -7.695 -2.34 1 97.94 101 VAL A O 1
ATOM 787 N N . VAL A 1 102 ? 4.387 -7.637 -0.091 1 94.5 102 VAL A N 1
ATOM 788 C CA . VAL A 1 102 ? 5.543 -6.742 -0.079 1 94.5 102 VAL A CA 1
ATOM 789 C C . VAL A 1 102 ? 6.742 -7.457 0.541 1 94.5 102 VAL A C 1
ATOM 791 O O . VAL A 1 102 ? 6.602 -8.156 1.547 1 94.5 102 VAL A O 1
ATOM 794 N N . VAL A 1 103 ? 7.84 -7.27 -0.17 1 95 103 VAL A N 1
ATOM 795 C CA . VAL A 1 103 ? 9.102 -7.836 0.301 1 95 103 VAL A CA 1
ATOM 796 C C . VAL A 1 103 ? 10.117 -6.719 0.524 1 95 103 VAL A C 1
ATOM 798 O O . VAL A 1 103 ? 10.234 -5.805 -0.295 1 95 103 VAL A O 1
ATOM 801 N N . LYS A 1 104 ? 10.656 -6.773 1.653 1 91.94 104 LYS A N 1
ATOM 802 C CA . LYS A 1 104 ? 11.797 -5.914 1.958 1 91.94 104 LYS A CA 1
ATOM 803 C C . LYS A 1 104 ? 13.062 -6.738 2.146 1 91.94 104 LYS A C 1
ATOM 805 O O . LYS A 1 104 ? 13.398 -7.129 3.268 1 91.94 104 LYS A O 1
ATOM 810 N N . PRO A 1 105 ? 13.75 -6.871 1.072 1 88.88 105 PRO A N 1
ATOM 811 C CA . PRO A 1 105 ? 14.867 -7.824 1.118 1 88.88 105 PRO A CA 1
ATOM 812 C C . PRO A 1 105 ? 15.922 -7.449 2.152 1 88.88 105 PRO A C 1
ATOM 814 O O . PRO A 1 105 ? 16.516 -8.328 2.783 1 88.88 105 PRO A O 1
ATOM 817 N N . TRP A 1 106 ? 16.203 -6.215 2.416 1 87.19 106 TRP A N 1
ATOM 818 C CA . TRP A 1 106 ? 17.25 -5.738 3.316 1 87.19 106 TRP A CA 1
ATOM 819 C C . TRP A 1 106 ? 16.844 -5.949 4.773 1 87.19 106 TRP A C 1
ATOM 821 O O . TRP A 1 106 ? 17.703 -5.961 5.664 1 87.19 106 TRP A O 1
ATOM 831 N N . LEU A 1 107 ? 15.508 -6.164 4.996 1 84.31 107 LEU A N 1
ATOM 832 C CA . LEU A 1 107 ? 15.008 -6.414 6.344 1 84.31 107 LEU A CA 1
ATOM 833 C C . LEU A 1 107 ? 14.57 -7.867 6.504 1 84.31 107 LEU A C 1
ATOM 835 O O . LEU A 1 107 ? 14.117 -8.266 7.578 1 84.31 107 LEU A O 1
ATOM 839 N N . ARG A 1 108 ? 14.68 -8.672 5.406 1 89.19 108 ARG A N 1
ATOM 840 C CA . ARG A 1 108 ? 14.211 -10.062 5.418 1 89.19 108 ARG A CA 1
ATOM 841 C C . ARG A 1 108 ? 12.758 -10.148 5.867 1 89.19 108 ARG A C 1
ATOM 843 O O . ARG A 1 108 ? 12.414 -10.977 6.707 1 89.19 108 ARG A O 1
ATOM 850 N N . CYS A 1 109 ? 11.984 -9.195 5.367 1 91.19 109 CYS A N 1
ATOM 851 C CA . CYS A 1 109 ? 10.578 -9.117 5.73 1 91.19 109 CYS A CA 1
ATOM 852 C C . CYS A 1 109 ? 9.688 -9.352 4.512 1 91.19 109 CYS A C 1
ATOM 854 O O . CYS A 1 109 ? 9.992 -8.883 3.416 1 91.19 109 CYS A O 1
ATOM 856 N N . LYS A 1 110 ? 8.648 -10.141 4.668 1 95.19 110 LYS A N 1
ATOM 857 C CA . LYS A 1 110 ? 7.562 -10.281 3.701 1 95.19 110 LYS A CA 1
ATOM 858 C C . LYS A 1 110 ? 6.203 -10.18 4.383 1 95.19 110 LYS A C 1
ATOM 860 O O . LYS A 1 110 ? 6.008 -10.711 5.477 1 95.19 110 LYS A O 1
ATOM 865 N N . LYS A 1 111 ? 5.375 -9.438 3.797 1 94.5 111 LYS A N 1
ATOM 866 C CA . LYS A 1 111 ? 4.051 -9.234 4.379 1 94.5 111 LYS A CA 1
ATOM 867 C C . LYS A 1 111 ? 2.959 -9.375 3.324 1 94.5 111 LYS A C 1
ATOM 869 O O . LYS A 1 111 ? 3.078 -8.836 2.223 1 94.5 111 LYS A O 1
ATOM 874 N N . LEU A 1 112 ? 1.934 -10.102 3.648 1 97.56 112 LEU A N 1
ATOM 875 C CA . LEU A 1 112 ? 0.743 -10.195 2.811 1 97.56 112 LEU A CA 1
ATOM 876 C C . LEU A 1 112 ? -0.157 -8.984 3.002 1 97.56 112 LEU A C 1
ATOM 878 O O . LEU A 1 112 ? -0.663 -8.742 4.102 1 97.56 112 LEU A O 1
ATOM 882 N N . LEU A 1 113 ? -0.348 -8.258 1.956 1 93.62 113 LEU A N 1
ATOM 883 C CA . LEU A 1 113 ? -1.133 -7.031 2.059 1 93.62 113 LEU A CA 1
ATOM 884 C C . LEU A 1 113 ? -2.588 -7.281 1.676 1 93.62 113 LEU A C 1
ATOM 886 O O . LEU A 1 113 ? -3.5 -6.73 2.293 1 93.62 113 LEU A O 1
ATOM 890 N N . ASN A 1 114 ? -2.768 -7.984 0.648 1 95.81 114 ASN A N 1
ATOM 891 C CA . ASN A 1 114 ? -4.102 -8.281 0.14 1 95.81 114 ASN A CA 1
ATOM 892 C C . ASN A 1 114 ? -4.184 -9.695 -0.422 1 95.81 114 ASN A C 1
ATOM 894 O O . ASN A 1 114 ? -3.207 -10.211 -0.966 1 95.81 114 ASN A O 1
ATOM 898 N N . PHE A 1 115 ? -5.332 -10.305 -0.276 1 97.5 115 PHE A N 1
ATOM 899 C CA . PHE A 1 115 ? -5.637 -11.625 -0.815 1 97.5 115 PHE A CA 1
ATOM 900 C C . PHE A 1 115 ? -7.133 -11.766 -1.083 1 97.5 115 PHE A C 1
ATOM 902 O O . PHE A 1 115 ? -7.941 -11.711 -0.155 1 97.5 115 PHE A O 1
ATOM 909 N N . ALA A 1 116 ? -7.453 -11.945 -2.316 1 96.31 116 ALA A N 1
ATOM 910 C CA . ALA A 1 116 ? -8.875 -12 -2.652 1 96.31 116 ALA A CA 1
ATOM 911 C C . ALA A 1 116 ? -9.109 -12.82 -3.914 1 96.31 116 ALA A C 1
ATOM 913 O O . ALA A 1 116 ? -8.227 -12.938 -4.766 1 96.31 116 ALA A O 1
ATOM 914 N N . PRO A 1 117 ? -10.328 -13.445 -4.043 1 95.88 117 PRO A N 1
ATOM 915 C CA . PRO A 1 117 ? -10.641 -14.117 -5.305 1 95.88 117 PRO A CA 1
ATOM 916 C C . PRO A 1 117 ? -10.555 -13.188 -6.512 1 95.88 117 PRO A C 1
ATOM 918 O O . PRO A 1 117 ? -10.883 -12 -6.402 1 95.88 117 PRO A O 1
ATOM 921 N N . THR A 1 118 ? -10.023 -13.75 -7.641 1 94.19 118 THR A N 1
ATOM 922 C CA . THR A 1 118 ? -9.898 -12.945 -8.852 1 94.19 118 THR A CA 1
ATOM 923 C C . THR A 1 118 ? -11.266 -12.547 -9.383 1 94.19 118 THR A C 1
ATOM 925 O O . THR A 1 118 ? -12.172 -13.375 -9.469 1 94.19 118 THR A O 1
ATOM 928 N N . SER A 1 119 ? -11.469 -11.203 -9.523 1 78.31 119 SER A N 1
ATOM 929 C CA . SER A 1 119 ? -12.734 -10.742 -10.07 1 78.31 119 SER A CA 1
ATOM 930 C C . SER A 1 119 ? -12.867 -11.086 -11.547 1 78.31 119 SER A C 1
ATOM 932 O O . SER A 1 119 ? -11.922 -10.891 -12.32 1 78.31 119 SER A O 1
ATOM 934 N N . GLN A 1 120 ? -13.664 -12.07 -12.047 1 59.75 120 GLN A N 1
ATOM 935 C CA . GLN A 1 120 ? -13.93 -12.352 -13.453 1 59.75 120 GLN A CA 1
ATOM 936 C C . GLN A 1 120 ? -14.477 -11.117 -14.172 1 59.75 120 GLN A C 1
ATOM 938 O O . GLN A 1 120 ? -15.133 -10.273 -13.555 1 59.75 120 GLN A O 1
ATOM 943 N N . MET B 1 1 ? 65.062 24.609 -9.039 1 39.59 1 MET B N 1
ATOM 944 C CA . MET B 1 1 ? 63.844 24.688 -8.219 1 39.59 1 MET B CA 1
ATOM 945 C C . MET B 1 1 ? 62.594 24.328 -9.031 1 39.59 1 MET B C 1
ATOM 947 O O . MET B 1 1 ? 62.062 25.156 -9.773 1 39.59 1 MET B O 1
ATOM 951 N N . THR B 1 2 ? 62.656 23.062 -9.75 1 47.09 2 THR B N 1
ATOM 952 C CA . THR B 1 2 ? 61.594 22.5 -10.57 1 47.09 2 THR B CA 1
ATOM 953 C C . THR B 1 2 ? 60.312 22.281 -9.742 1 47.09 2 THR B C 1
ATOM 955 O O . THR B 1 2 ? 60.344 21.594 -8.711 1 47.09 2 THR B O 1
ATOM 958 N N . LEU B 1 3 ? 59.438 23.297 -9.703 1 45.16 3 LEU B N 1
ATOM 959 C CA . LEU B 1 3 ? 58.094 23.297 -9.117 1 45.16 3 LEU B CA 1
ATOM 960 C C . LEU B 1 3 ? 57.281 22.141 -9.672 1 45.16 3 LEU B C 1
ATOM 962 O O . LEU B 1 3 ? 57.031 22.078 -10.875 1 45.16 3 LEU B O 1
ATOM 966 N N . THR B 1 4 ? 57.469 20.938 -9.164 1 51.09 4 THR B N 1
ATOM 967 C CA . THR B 1 4 ? 56.594 19.812 -9.492 1 51.09 4 THR B CA 1
ATOM 968 C C . THR B 1 4 ? 55.156 20.109 -9.078 1 51.09 4 THR B C 1
ATOM 970 O O . THR B 1 4 ? 54.875 20.328 -7.898 1 51.09 4 THR B O 1
ATOM 973 N N . ILE B 1 5 ? 54.344 20.719 -9.969 1 50.97 5 ILE B N 1
ATOM 974 C CA . ILE B 1 5 ? 52.906 20.891 -9.773 1 50.97 5 ILE B CA 1
ATOM 975 C C . ILE B 1 5 ? 52.219 19.531 -9.664 1 50.97 5 ILE B C 1
ATOM 977 O O . ILE B 1 5 ? 52.312 18.703 -10.57 1 50.97 5 ILE B O 1
ATOM 981 N N . LEU B 1 6 ? 52.125 19.016 -8.406 1 48.84 6 LEU B N 1
ATOM 982 C CA . LEU B 1 6 ? 51.312 17.844 -8.133 1 48.84 6 LEU B CA 1
ATOM 983 C C . LEU B 1 6 ? 49.844 18.109 -8.531 1 48.84 6 LEU B C 1
ATOM 985 O O . LEU B 1 6 ? 49.219 19.031 -7.996 1 48.84 6 LEU B O 1
ATOM 989 N N . LEU B 1 7 ? 49.469 17.766 -9.789 1 46.31 7 LEU B N 1
ATOM 990 C CA . LEU B 1 7 ? 48.094 17.828 -10.258 1 46.31 7 LEU B CA 1
ATOM 991 C C . LEU B 1 7 ? 47.219 16.875 -9.461 1 46.31 7 LEU B C 1
ATOM 993 O O . LEU B 1 7 ? 47.406 15.656 -9.484 1 46.31 7 LEU B O 1
ATOM 997 N N . VAL B 1 8 ? 46.688 17.344 -8.312 1 48.56 8 VAL B N 1
ATOM 998 C CA . VAL B 1 8 ? 45.656 16.625 -7.57 1 48.56 8 VAL B CA 1
ATOM 9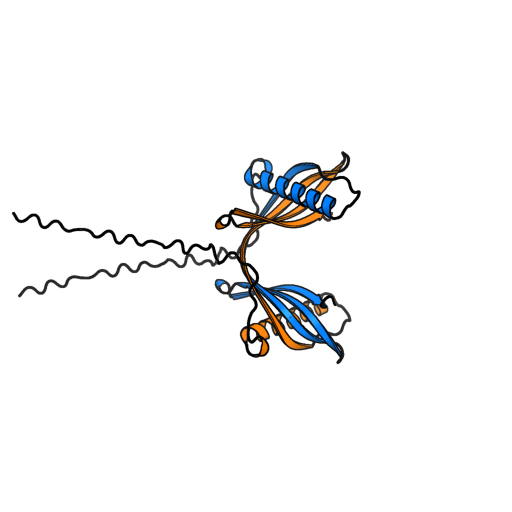99 C C . VAL B 1 8 ? 44.438 16.406 -8.469 1 48.56 8 VAL B C 1
ATOM 1001 O O . VAL B 1 8 ? 43.812 17.359 -8.898 1 48.56 8 VAL B O 1
ATOM 1004 N N . THR B 1 9 ? 44.406 15.305 -9.273 1 45.91 9 THR B N 1
ATOM 1005 C CA . THR B 1 9 ? 43.188 14.93 -10.016 1 45.91 9 THR B CA 1
ATOM 1006 C C . THR B 1 9 ? 42.031 14.664 -9.062 1 45.91 9 THR B C 1
ATOM 1008 O O . THR B 1 9 ? 42.125 13.805 -8.18 1 45.91 9 THR B O 1
ATOM 1011 N N . VAL B 1 10 ? 41.25 15.695 -8.68 1 43.94 10 VAL B N 1
ATOM 1012 C CA . VAL B 1 10 ? 40 15.523 -7.992 1 43.94 10 VAL B CA 1
ATOM 1013 C C . VAL B 1 10 ? 39.094 14.562 -8.781 1 43.94 10 VAL B C 1
ATOM 1015 O O . VAL B 1 10 ? 38.719 14.852 -9.922 1 43.94 10 VAL B O 1
ATOM 1018 N N . THR B 1 11 ? 39.25 13.234 -8.625 1 43.31 11 THR B N 1
ATOM 1019 C CA . THR B 1 11 ? 38.281 12.281 -9.156 1 43.31 11 THR B CA 1
ATOM 1020 C C . THR B 1 11 ? 36.875 12.625 -8.688 1 43.31 11 THR B C 1
ATOM 1022 O O . THR B 1 11 ? 36.625 12.766 -7.492 1 43.31 11 THR B O 1
ATOM 1025 N N . SER B 1 12 ? 36.219 13.508 -9.414 1 42.56 12 SER B N 1
ATOM 1026 C CA . SER B 1 12 ? 34.812 13.727 -9.234 1 42.56 12 SER B CA 1
ATOM 1027 C C . SER B 1 12 ? 34.031 12.406 -9.203 1 42.56 12 SER B C 1
ATOM 1029 O O . SER B 1 12 ? 34.031 11.672 -10.195 1 42.56 12 SER B O 1
ATOM 1031 N N . LEU B 1 13 ? 34.125 11.711 -8.102 1 37.97 13 LEU B N 1
ATOM 1032 C CA . LEU B 1 13 ? 33.125 10.641 -7.984 1 37.97 13 LEU B CA 1
ATOM 1033 C C . LEU B 1 13 ? 31.75 11.141 -8.367 1 37.97 13 LEU B C 1
ATOM 1035 O O . LEU B 1 13 ? 31.156 11.961 -7.66 1 37.97 13 LEU B O 1
ATOM 1039 N N . SER B 1 14 ? 31.547 11.328 -9.664 1 39.22 14 SER B N 1
ATOM 1040 C CA . SER B 1 14 ? 30.156 11.484 -10.086 1 39.22 14 SER B CA 1
ATOM 1041 C C . SER B 1 14 ? 29.266 10.43 -9.445 1 39.22 14 SER B C 1
ATOM 1043 O O . SER B 1 14 ? 29.438 9.234 -9.695 1 39.22 14 SER B O 1
ATOM 1045 N N . ILE B 1 15 ? 28.938 10.641 -8.242 1 38.06 15 ILE B N 1
ATOM 1046 C CA . ILE B 1 15 ? 27.766 9.875 -7.871 1 38.06 15 ILE B CA 1
ATOM 1047 C C . ILE B 1 15 ? 26.703 9.992 -8.969 1 38.06 15 ILE B C 1
ATOM 1049 O O . ILE B 1 15 ? 26.219 11.094 -9.242 1 38.06 15 ILE B O 1
ATOM 1053 N N . GLY B 1 16 ? 26.969 9.391 -10.102 1 32.09 16 GLY B N 1
ATOM 1054 C CA . GLY B 1 16 ? 25.828 9.289 -11 1 32.09 16 GLY B CA 1
ATOM 1055 C C . GLY B 1 16 ? 24.5 9.18 -10.273 1 32.09 16 GLY B C 1
ATOM 1056 O O . GLY B 1 16 ? 24.328 8.297 -9.43 1 32.09 16 GLY B O 1
ATOM 1057 N N . ALA B 1 17 ? 23.906 10.289 -10.008 1 34.78 17 ALA B N 1
ATOM 1058 C CA . ALA B 1 17 ? 22.469 10.172 -9.781 1 34.78 17 ALA B CA 1
ATOM 1059 C C . ALA B 1 17 ? 21.844 9.164 -10.742 1 34.78 17 ALA B C 1
ATOM 1061 O O . ALA B 1 17 ? 21.797 9.406 -11.953 1 34.78 17 ALA B O 1
ATOM 1062 N N . GLU B 1 18 ? 22.281 7.926 -10.773 1 34.78 18 GLU B N 1
ATOM 1063 C CA . GLU B 1 18 ? 21.359 7.074 -11.523 1 34.78 18 GLU B CA 1
ATOM 1064 C C . GLU B 1 18 ? 19.938 7.637 -11.508 1 34.78 18 GLU B C 1
ATOM 1066 O O . GLU B 1 18 ? 19.391 7.898 -10.438 1 34.78 18 GLU B O 1
ATOM 1071 N N . SER B 1 19 ? 19.719 8.461 -12.414 1 35.25 19 SER B N 1
ATOM 1072 C CA . SER B 1 19 ? 18.344 8.883 -12.695 1 35.25 19 SER B CA 1
ATOM 1073 C C . SER B 1 19 ? 17.344 7.824 -12.258 1 35.25 19 SER B C 1
ATOM 1075 O O . SER B 1 19 ? 17.359 6.703 -12.773 1 35.25 19 SER B O 1
ATOM 1077 N N . TYR B 1 20 ? 17.281 7.66 -10.992 1 36 20 TYR B N 1
ATOM 1078 C CA . TYR B 1 20 ? 16.109 6.957 -10.477 1 36 20 TYR B CA 1
ATOM 1079 C C . TYR B 1 20 ? 14.883 7.223 -11.344 1 36 20 TYR B C 1
ATOM 1081 O O . TYR B 1 20 ? 13.75 7.113 -10.875 1 36 20 TYR B O 1
ATOM 1089 N N . ARG B 1 21 ? 15.078 7.906 -12.406 1 38.28 21 ARG B N 1
ATOM 1090 C CA . ARG B 1 21 ? 13.969 8.203 -13.297 1 38.28 21 ARG B CA 1
ATOM 1091 C C . ARG B 1 21 ? 13.156 6.945 -13.594 1 38.28 21 ARG B C 1
ATOM 1093 O O . ARG B 1 21 ? 11.93 7.008 -13.727 1 38.28 21 ARG B O 1
ATOM 1100 N N . GLY B 1 22 ? 13.836 5.969 -14.242 1 40.56 22 GLY B N 1
ATOM 1101 C CA . GLY B 1 22 ? 13.164 4.762 -14.703 1 40.56 22 GLY B CA 1
ATOM 1102 C C . GLY B 1 22 ? 12.492 3.988 -13.594 1 40.56 22 GLY B C 1
ATOM 1103 O O . GLY B 1 22 ? 11.828 2.98 -13.844 1 40.56 22 GLY B O 1
ATOM 1104 N N . MET B 1 23 ? 13.188 4.09 -12.492 1 42.66 23 MET B N 1
ATOM 1105 C CA . MET B 1 23 ? 12.594 3.162 -11.539 1 42.66 23 MET B CA 1
ATOM 1106 C C . MET B 1 23 ? 11.172 3.586 -11.18 1 42.66 23 MET B C 1
ATOM 1108 O O . MET B 1 23 ? 10.656 3.213 -10.125 1 42.66 23 MET B O 1
ATOM 1112 N N . VAL B 1 24 ? 10.805 4.719 -11.609 1 50.59 24 VAL B N 1
ATOM 1113 C CA . VAL B 1 24 ? 9.461 5 -11.125 1 50.59 24 VAL B CA 1
ATOM 1114 C C . VAL B 1 24 ? 8.586 3.752 -11.25 1 50.59 24 VAL B C 1
ATOM 1116 O O . VAL B 1 24 ? 8.664 3.035 -12.25 1 50.59 24 VAL B O 1
ATOM 1119 N N . GLY B 1 25 ? 8.414 2.98 -10.141 1 62.59 25 GLY B N 1
ATOM 1120 C CA . GLY B 1 25 ? 7.918 1.684 -9.711 1 62.59 25 GLY B CA 1
ATOM 1121 C C . GLY B 1 25 ? 6.652 1.258 -10.43 1 62.59 25 GLY B C 1
ATOM 1122 O O . GLY B 1 25 ? 5.586 1.172 -9.82 1 62.59 25 GLY B O 1
ATOM 1123 N N . GLY B 1 26 ? 6.527 1.677 -11.719 1 78.5 26 GLY B N 1
ATOM 1124 C CA . GLY B 1 26 ? 5.402 0.98 -12.32 1 78.5 26 GLY B CA 1
ATOM 1125 C C . GLY B 1 26 ? 5.484 -0.527 -12.172 1 78.5 26 GLY B C 1
ATOM 1126 O O . GLY B 1 26 ? 6.523 -1.062 -11.781 1 78.5 26 GLY B O 1
ATOM 1127 N N . ARG B 1 27 ? 4.379 -1.061 -12.461 1 91 27 ARG B N 1
ATOM 1128 C CA . ARG B 1 27 ? 4.344 -2.518 -12.391 1 91 27 ARG B CA 1
ATOM 1129 C C . ARG B 1 27 ? 5.059 -3.139 -13.586 1 91 27 ARG B C 1
ATOM 1131 O O . ARG B 1 27 ? 4.934 -2.654 -14.711 1 91 27 ARG B O 1
ATOM 1138 N N . LYS B 1 28 ? 5.891 -4.062 -13.367 1 94.56 28 LYS B N 1
ATOM 1139 C CA . LYS B 1 28 ? 6.598 -4.816 -14.398 1 94.56 28 LYS B CA 1
ATOM 1140 C C . LYS B 1 28 ? 6.199 -6.289 -14.375 1 94.56 28 LYS B C 1
ATOM 1142 O O . LYS B 1 28 ? 6.234 -6.926 -13.32 1 94.56 28 LYS B O 1
ATOM 1147 N N . GLU B 1 29 ? 5.883 -6.797 -15.531 1 96.12 29 GLU B N 1
ATOM 1148 C CA . GLU B 1 29 ? 5.527 -8.211 -15.625 1 96.12 29 GLU B CA 1
ATOM 1149 C C . GLU B 1 29 ? 6.75 -9.102 -15.414 1 96.12 29 GLU B C 1
ATOM 1151 O O . GLU B 1 29 ? 7.832 -8.812 -15.922 1 96.12 29 GLU B O 1
ATOM 1156 N N . ILE B 1 30 ? 6.613 -10.062 -14.648 1 95.94 30 ILE B N 1
ATOM 1157 C CA . ILE B 1 30 ? 7.648 -11.078 -14.484 1 95.94 30 ILE B CA 1
ATOM 1158 C C . ILE B 1 30 ? 7.426 -12.211 -15.484 1 95.94 30 ILE B C 1
ATOM 1160 O O . ILE B 1 30 ? 6.344 -12.797 -15.531 1 95.94 30 ILE B O 1
ATOM 1164 N N . GLU B 1 31 ? 8.453 -12.445 -16.188 1 94.19 31 GLU B N 1
ATOM 1165 C CA . GLU B 1 31 ? 8.375 -13.508 -17.172 1 94.19 31 GLU B CA 1
ATOM 1166 C C . GLU B 1 31 ? 8.688 -14.867 -16.562 1 94.19 31 GLU B C 1
ATOM 1168 O O . GLU B 1 31 ? 9.25 -14.945 -15.469 1 94.19 31 GLU B O 1
ATOM 1173 N N . ASN B 1 32 ? 8.328 -15.992 -17.188 1 95.44 32 ASN B N 1
ATOM 1174 C CA . ASN B 1 32 ? 8.578 -17.375 -16.766 1 95.44 32 ASN B CA 1
ATOM 1175 C C . ASN B 1 32 ? 8.164 -17.594 -15.32 1 95.44 32 ASN B C 1
ATOM 1177 O O . ASN B 1 32 ? 8.945 -18.109 -14.516 1 95.44 32 ASN B O 1
ATOM 1181 N N . VAL B 1 33 ? 7.008 -17.219 -14.984 1 97.25 33 VAL B N 1
ATOM 1182 C CA . VAL B 1 33 ? 6.48 -17.25 -13.625 1 97.25 33 VAL B CA 1
ATOM 1183 C C . VAL B 1 33 ? 6.516 -18.672 -13.094 1 97.25 33 VAL B C 1
ATOM 1185 O O . VAL B 1 33 ? 6.941 -18.922 -11.961 1 97.25 33 VAL B O 1
ATOM 1188 N N . LYS B 1 34 ? 6.164 -19.625 -13.859 1 96.12 34 LYS B N 1
ATOM 1189 C CA . LYS B 1 34 ? 6.082 -21.016 -13.422 1 96.12 34 LYS B CA 1
ATOM 1190 C C . LYS B 1 34 ? 7.457 -21.562 -13.039 1 96.12 34 LYS B C 1
ATOM 1192 O O . LYS B 1 34 ? 7.578 -22.359 -12.109 1 96.12 34 LYS B O 1
ATOM 1197 N N . GLY B 1 35 ? 8.406 -21.047 -13.742 1 96.31 35 GLY B N 1
ATOM 1198 C CA . GLY B 1 35 ? 9.758 -21.531 -13.477 1 96.31 35 GLY B CA 1
ATOM 1199 C C . GLY B 1 35 ? 10.5 -20.672 -12.461 1 96.31 35 GLY B C 1
ATOM 1200 O O . GLY B 1 35 ? 11.641 -20.984 -12.102 1 96.31 35 GLY B O 1
ATOM 1201 N N . ASN B 1 36 ? 9.984 -19.672 -12.016 1 97.44 36 ASN B N 1
ATOM 1202 C CA . ASN B 1 36 ? 10.602 -18.75 -11.055 1 97.44 36 ASN B CA 1
ATOM 1203 C C . ASN B 1 36 ? 10.359 -19.203 -9.617 1 97.44 36 ASN B C 1
ATOM 1205 O O . ASN B 1 36 ? 9.289 -18.953 -9.055 1 97.44 36 ASN B O 1
ATOM 1209 N N . GLU B 1 37 ? 11.297 -19.797 -8.992 1 97.5 37 GLU B N 1
ATOM 1210 C CA . GLU B 1 37 ? 11.156 -20.391 -7.664 1 97.5 37 GLU B CA 1
ATOM 1211 C C . GLU B 1 37 ? 10.781 -19.344 -6.625 1 97.5 37 GLU B C 1
ATOM 1213 O O . GLU B 1 37 ? 9.969 -19.594 -5.734 1 97.5 37 GLU B O 1
ATOM 1218 N N . GLU B 1 38 ? 11.391 -18.172 -6.695 1 96.56 38 GLU B N 1
ATOM 1219 C CA . GLU B 1 38 ? 11.102 -17.109 -5.742 1 96.56 38 GLU B CA 1
ATOM 1220 C C . GLU B 1 38 ? 9.633 -16.703 -5.781 1 96.56 38 GLU B C 1
ATOM 1222 O O . GLU B 1 38 ? 8.984 -16.594 -4.738 1 96.56 38 GLU B O 1
ATOM 1227 N N . VAL B 1 39 ? 9.148 -16.578 -6.969 1 98.12 39 VAL B N 1
ATOM 1228 C CA . VAL B 1 39 ? 7.762 -16.172 -7.156 1 98.12 39 VAL B CA 1
ATOM 1229 C C . VAL B 1 39 ? 6.824 -17.266 -6.645 1 98.12 39 VAL B C 1
ATOM 1231 O O . VAL B 1 39 ? 5.816 -16.969 -5.996 1 98.12 39 VAL B O 1
ATOM 1234 N N . GLN B 1 40 ? 7.168 -18.516 -6.922 1 98.75 40 GLN B N 1
ATOM 1235 C CA . GLN B 1 40 ? 6.348 -19.609 -6.438 1 98.75 40 GLN B CA 1
ATOM 1236 C C . GLN B 1 40 ? 6.348 -19.672 -4.91 1 98.75 40 GLN B C 1
ATOM 1238 O O . GLN B 1 40 ? 5.312 -19.922 -4.293 1 98.75 40 GLN B O 1
ATOM 1243 N N . GLU B 1 41 ? 7.465 -19.344 -4.297 1 98.38 41 GLU B N 1
ATOM 1244 C CA . GLU B 1 41 ? 7.539 -19.312 -2.84 1 98.38 41 GLU B CA 1
ATOM 1245 C C . GLU B 1 41 ? 6.684 -18.188 -2.26 1 98.38 41 GL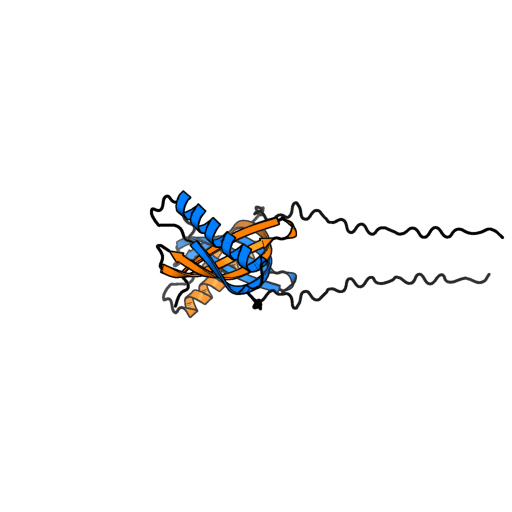U B C 1
ATOM 1247 O O . GLU B 1 41 ? 6.062 -18.359 -1.208 1 98.38 41 GLU B O 1
ATOM 1252 N N . LEU B 1 42 ? 6.691 -17.078 -2.945 1 98.56 42 LEU B N 1
ATOM 1253 C CA . LEU B 1 42 ? 5.844 -15.969 -2.5 1 98.56 42 LEU B CA 1
ATOM 1254 C C . LEU B 1 42 ? 4.371 -16.359 -2.568 1 98.56 42 LEU B C 1
ATOM 1256 O O . LEU B 1 42 ? 3.582 -15.961 -1.705 1 98.56 42 LEU B O 1
ATOM 1260 N N . GLY B 1 43 ? 4.016 -17.031 -3.6 1 98.81 43 GLY B N 1
ATOM 1261 C CA . GLY B 1 43 ? 2.654 -17.531 -3.688 1 98.81 43 GLY B CA 1
ATOM 1262 C C . GLY B 1 43 ? 2.287 -18.453 -2.541 1 98.81 43 GLY B C 1
ATOM 1263 O O . GLY B 1 43 ? 1.219 -18.312 -1.942 1 98.81 43 GLY B O 1
ATOM 1264 N N . LYS B 1 44 ? 3.156 -19.359 -2.299 1 98.69 44 LYS B N 1
ATOM 1265 C CA . LYS B 1 44 ? 2.926 -20.281 -1.185 1 98.69 44 LYS B CA 1
ATOM 1266 C C . LYS B 1 44 ? 2.785 -19.516 0.131 1 98.69 44 LYS B C 1
ATOM 1268 O O . LYS B 1 44 ? 1.878 -19.797 0.918 1 98.69 44 LYS B O 1
ATOM 1273 N N . PHE B 1 45 ? 3.619 -18.609 0.309 1 98.81 45 PHE B N 1
ATOM 1274 C CA . PHE B 1 45 ? 3.551 -17.75 1.489 1 98.81 45 PHE B CA 1
ATOM 1275 C C . PHE B 1 45 ? 2.189 -17.078 1.589 1 98.81 45 PHE B C 1
ATOM 1277 O O . PHE B 1 45 ? 1.6 -17.016 2.67 1 98.81 45 PHE B O 1
ATOM 1284 N N . SER B 1 46 ? 1.75 -16.531 0.56 1 98.69 46 SER B N 1
ATOM 1285 C CA . SER B 1 46 ? 0.466 -15.844 0.523 1 98.69 46 SER B CA 1
ATOM 1286 C C . SER B 1 46 ? -0.663 -16.75 1.011 1 98.69 46 SER B C 1
ATOM 1288 O O . SER B 1 46 ? -1.479 -16.328 1.838 1 98.69 46 SER B O 1
ATOM 1290 N N . VAL B 1 47 ? -0.689 -17.906 0.503 1 98.62 47 VAL B N 1
ATOM 1291 C CA . VAL B 1 47 ? -1.75 -18.844 0.85 1 98.62 47 VAL B CA 1
ATOM 1292 C C . VAL B 1 47 ? -1.628 -19.25 2.318 1 98.62 47 VAL B C 1
ATOM 1294 O O . VAL B 1 47 ? -2.629 -19.312 3.037 1 98.62 47 VAL B O 1
ATOM 1297 N N . ASP B 1 48 ? -0.408 -19.516 2.764 1 98.06 48 ASP B N 1
ATOM 1298 C CA . ASP B 1 48 ? -0.178 -19.875 4.16 1 98.06 48 ASP B CA 1
ATOM 1299 C C . ASP B 1 48 ? -0.658 -18.766 5.094 1 98.06 48 ASP B C 1
ATOM 1301 O O . ASP B 1 48 ? -1.312 -19.031 6.105 1 98.06 48 ASP B O 1
ATOM 1305 N N . GLU B 1 49 ? -0.256 -17.562 4.781 1 97.62 49 GLU B N 1
ATOM 1306 C CA . GLU B 1 49 ? -0.666 -16.422 5.59 1 97.62 49 GLU B CA 1
ATOM 1307 C C . GLU B 1 49 ? -2.186 -16.281 5.613 1 97.62 49 GLU B C 1
ATOM 1309 O O . GLU B 1 49 ? -2.771 -15.992 6.66 1 97.62 49 GLU B O 1
ATOM 1314 N N . TYR B 1 50 ? -2.803 -16.422 4.465 1 96.75 50 TYR B N 1
ATOM 1315 C CA . TYR B 1 50 ? -4.258 -16.359 4.391 1 96.75 50 TYR B CA 1
ATOM 1316 C C . TYR B 1 50 ? -4.895 -17.422 5.281 1 96.75 50 TYR B C 1
ATOM 1318 O O . TYR B 1 50 ? -5.832 -17.141 6.027 1 96.75 50 TYR B O 1
ATOM 1326 N N . ASN B 1 51 ? -4.395 -18.609 5.188 1 96.69 51 ASN B N 1
ATOM 1327 C CA . ASN B 1 51 ? -4.91 -19.703 6 1 96.69 51 ASN B CA 1
ATOM 1328 C C . ASN B 1 51 ? -4.738 -19.438 7.492 1 96.69 51 ASN B C 1
ATOM 1330 O O . ASN B 1 51 ? -5.613 -19.75 8.289 1 96.69 51 ASN B O 1
ATOM 1334 N N . GLN B 1 52 ? -3.594 -18.906 7.828 1 95.94 52 GLN B N 1
ATOM 1335 C CA . GLN B 1 52 ? -3.354 -18.547 9.227 1 95.94 52 GLN B CA 1
ATOM 1336 C C . GLN B 1 52 ? -4.371 -17.531 9.719 1 95.94 52 GLN B C 1
ATOM 1338 O O . GLN B 1 52 ? -4.898 -17.656 10.82 1 95.94 52 GLN B O 1
ATOM 1343 N N . ARG B 1 53 ? -4.652 -16.547 8.922 1 93.69 53 ARG B N 1
ATOM 1344 C CA . ARG B 1 53 ? -5.629 -15.523 9.281 1 93.69 53 ARG B CA 1
ATOM 1345 C C . ARG B 1 53 ? -7.023 -16.125 9.422 1 93.69 53 ARG B C 1
ATOM 1347 O O . ARG B 1 53 ? -7.797 -15.711 10.289 1 93.69 53 ARG B O 1
ATOM 1354 N N . LEU B 1 54 ? -7.281 -17 8.5 1 91.94 54 LEU B N 1
ATOM 1355 C CA . LEU B 1 54 ? -8.562 -17.688 8.547 1 91.94 54 LEU B CA 1
ATOM 1356 C C . LEU B 1 54 ? -8.734 -18.422 9.875 1 91.94 54 LEU B C 1
ATOM 1358 O O . LEU B 1 54 ? -9.812 -18.375 10.477 1 91.94 54 LEU B O 1
ATOM 1362 N N . LYS B 1 55 ? -7.762 -19.141 10.289 1 91.38 55 LYS B N 1
ATOM 1363 C CA . LYS B 1 55 ? -7.793 -19.891 11.547 1 91.38 55 LYS B CA 1
ATOM 1364 C C . LYS B 1 55 ? -7.961 -18.953 12.734 1 91.38 55 LYS B C 1
ATOM 1366 O O . LYS B 1 55 ? -8.703 -19.25 13.672 1 91.38 55 LYS B O 1
ATOM 1371 N N . LEU B 1 56 ? -7.297 -17.875 12.711 1 92 56 LEU B N 1
ATOM 1372 C CA . LEU B 1 56 ? -7.348 -16.906 13.797 1 92 56 LEU B CA 1
ATOM 1373 C C . LEU B 1 56 ? -8.742 -16.281 13.914 1 92 56 LEU B C 1
ATOM 1375 O O . LEU B 1 56 ? -9.188 -15.961 15.016 1 92 56 LEU B O 1
ATOM 1379 N N . LYS B 1 57 ? -9.367 -16.047 12.758 1 90.06 57 LYS B N 1
ATOM 1380 C CA . LYS B 1 57 ? -10.711 -15.477 12.75 1 90.06 57 LYS B CA 1
ATOM 1381 C C . LYS B 1 57 ? -11.766 -16.531 13.055 1 90.06 57 LYS B C 1
ATOM 1383 O O . LYS B 1 57 ? -12.961 -16.234 13.07 1 90.06 57 LYS B O 1
ATOM 1388 N N . LYS B 1 58 ? -11.289 -17.75 13.336 1 81.94 58 LYS B N 1
ATOM 1389 C CA . LYS B 1 58 ? -12.164 -18.875 13.664 1 81.94 58 LYS B CA 1
ATOM 1390 C C . LYS B 1 58 ? -13.227 -19.078 12.578 1 81.94 58 LYS B C 1
ATOM 1392 O O . LYS B 1 58 ? -14.391 -19.328 12.883 1 81.94 58 LYS B O 1
ATOM 1397 N N . GLU B 1 59 ? -12.742 -18.766 11.547 1 74.62 59 GLU B N 1
ATOM 1398 C CA . GLU B 1 59 ? -13.641 -19.031 10.43 1 74.62 59 GLU B CA 1
ATOM 1399 C C . GLU B 1 59 ? -13.688 -20.516 10.102 1 74.62 59 GLU B C 1
ATOM 1401 O O . GLU B 1 59 ? -12.68 -21.219 10.195 1 74.62 59 GLU B O 1
ATOM 1406 N N . GLU B 1 60 ? -14.891 -21.031 9.945 1 78.88 60 GLU B N 1
ATOM 1407 C CA . GLU B 1 60 ? -15.102 -22.438 9.68 1 78.88 60 GLU B CA 1
ATOM 1408 C C . GLU B 1 60 ? -14.789 -22.781 8.227 1 78.88 60 GLU B C 1
ATOM 1410 O O . GLU B 1 60 ? -14.945 -23.938 7.805 1 78.88 60 GLU B O 1
ATOM 1415 N N . GLU B 1 61 ? -14.312 -21.844 7.598 1 81.12 61 GLU B N 1
ATOM 1416 C CA . GLU B 1 61 ? -14.008 -22.094 6.195 1 81.12 61 GLU B CA 1
ATOM 1417 C C . GLU B 1 61 ? -12.758 -22.953 6.047 1 81.12 61 GLU B C 1
ATOM 1419 O O . GLU B 1 61 ? -11.828 -22.844 6.844 1 81.12 61 GLU B O 1
ATOM 1424 N N . GLU B 1 62 ? -12.836 -23.891 5.129 1 87.44 62 GLU B N 1
ATOM 1425 C CA . GLU B 1 62 ? -11.672 -24.719 4.82 1 87.44 62 GLU B CA 1
ATOM 1426 C C . GLU B 1 62 ? -10.547 -23.891 4.219 1 87.44 62 GLU B C 1
ATOM 1428 O O . GLU B 1 62 ? -10.797 -22.984 3.414 1 87.44 62 GLU B O 1
ATOM 1433 N N . GLY B 1 63 ? -9.352 -24.172 4.633 1 93.69 63 GLY B N 1
ATOM 1434 C CA . GLY B 1 63 ? -8.188 -23.484 4.098 1 93.69 63 GLY B CA 1
ATOM 1435 C C . GLY B 1 63 ? -7.941 -23.797 2.633 1 93.69 63 GLY B C 1
ATOM 1436 O O . GLY B 1 63 ? -8.57 -24.688 2.062 1 93.69 63 GLY B O 1
ATOM 1437 N N . LEU B 1 64 ? -7.086 -23.078 2.08 1 97.06 64 LEU B N 1
ATOM 1438 C CA . LEU B 1 64 ? -6.699 -23.25 0.683 1 97.06 64 LEU B CA 1
ATOM 1439 C C . LEU B 1 64 ? -5.449 -24.125 0.565 1 97.06 64 LEU B C 1
ATOM 1441 O O . LEU B 1 64 ? -4.648 -24.188 1.498 1 97.06 64 LEU B O 1
ATOM 1445 N N . GLU B 1 65 ? -5.383 -24.766 -0.528 1 97.94 65 GLU B N 1
ATOM 1446 C CA . GLU B 1 65 ? -4.152 -25.453 -0.899 1 97.94 65 GLU B CA 1
ATOM 1447 C C . GLU B 1 65 ? -3.479 -24.781 -2.092 1 97.94 65 GLU B C 1
ATOM 1449 O O . GLU B 1 65 ? -4.094 -24.625 -3.146 1 97.94 65 GLU B O 1
ATOM 1454 N N . PHE B 1 66 ? -2.242 -24.5 -1.884 1 98.62 66 PHE B N 1
ATOM 1455 C CA . PHE B 1 66 ? -1.487 -23.828 -2.936 1 98.62 66 PHE B CA 1
ATOM 1456 C C . PHE B 1 66 ? -1.224 -24.781 -4.102 1 98.62 66 PHE B C 1
ATOM 1458 O O . PHE B 1 66 ? -0.854 -25.938 -3.895 1 98.62 66 PHE B O 1
ATOM 1465 N N . VAL B 1 67 ? -1.404 -24.312 -5.332 1 98.5 67 VAL B N 1
ATOM 1466 C CA . VAL B 1 67 ? -1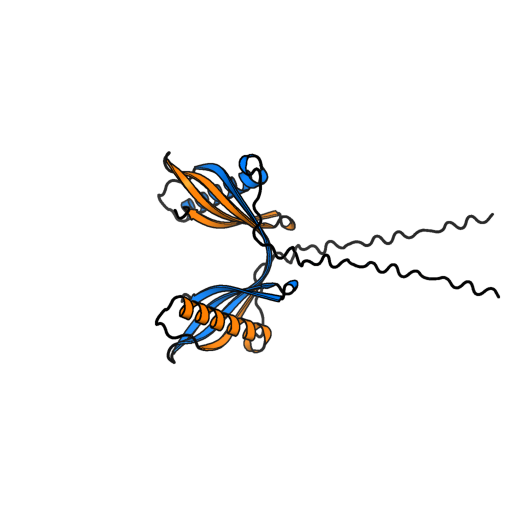.054 -25.094 -6.512 1 98.5 67 VAL B CA 1
ATOM 1467 C C . VAL B 1 67 ? 0.107 -24.438 -7.246 1 98.5 67 VAL B C 1
ATOM 1469 O O . VAL B 1 67 ? 1.209 -24.984 -7.309 1 98.5 67 VAL B O 1
ATOM 1472 N N . GLU B 1 68 ? -0.098 -23.141 -7.77 1 98.62 68 GLU B N 1
ATOM 1473 C CA . GLU B 1 68 ? 0.977 -22.438 -8.453 1 98.62 68 GLU B CA 1
ATOM 1474 C C . GLU B 1 68 ? 0.633 -20.953 -8.633 1 98.62 68 GLU B C 1
ATOM 1476 O O . GLU B 1 68 ? -0.536 -20.562 -8.555 1 98.62 68 GLU B O 1
ATOM 1481 N N . VAL B 1 69 ? 1.694 -20.234 -8.852 1 98.81 69 VAL B N 1
ATOM 1482 C CA . VAL B 1 69 ? 1.516 -18.875 -9.359 1 98.81 69 VAL B CA 1
ATOM 1483 C C . VAL B 1 69 ? 1.508 -18.906 -10.883 1 98.81 69 VAL B C 1
ATOM 1485 O O . VAL B 1 69 ? 2.426 -19.438 -11.508 1 98.81 69 VAL B O 1
ATOM 1488 N N . VAL B 1 70 ? 0.493 -18.266 -11.438 1 98.38 70 VAL B N 1
ATOM 1489 C CA . VAL B 1 70 ? 0.369 -18.359 -12.891 1 98.38 70 VAL B CA 1
ATOM 1490 C C . VAL B 1 70 ? 0.674 -17 -13.523 1 98.38 70 VAL B C 1
ATOM 1492 O O . VAL B 1 70 ? 0.898 -16.906 -14.727 1 98.38 70 VAL B O 1
ATOM 1495 N N . GLY B 1 71 ? 0.697 -15.945 -12.789 1 98.19 71 GLY B N 1
ATOM 1496 C CA . GLY B 1 71 ? 1.031 -14.594 -13.211 1 98.19 71 GLY B CA 1
ATOM 1497 C C . GLY B 1 71 ? 1.603 -13.742 -12.102 1 98.19 71 GLY B C 1
ATOM 1498 O O . GLY B 1 71 ? 1.235 -13.906 -10.938 1 98.19 71 GLY B O 1
ATOM 1499 N N . ALA B 1 72 ? 2.488 -12.867 -12.531 1 98.44 72 ALA B N 1
ATOM 1500 C CA . ALA B 1 72 ? 3.104 -12.016 -11.508 1 98.44 72 ALA B CA 1
ATOM 1501 C C . ALA B 1 72 ? 3.604 -10.711 -12.117 1 98.44 72 ALA B C 1
ATOM 1503 O O . ALA B 1 72 ? 4.102 -10.688 -13.242 1 98.44 72 ALA B O 1
ATOM 1504 N N . GLU B 1 73 ? 3.471 -9.672 -11.359 1 97.62 73 GLU B N 1
ATOM 1505 C CA . GLU B 1 73 ? 4.109 -8.383 -11.609 1 97.62 73 GLU B CA 1
ATOM 1506 C C . GLU B 1 73 ? 4.84 -7.875 -10.367 1 97.62 73 GLU B C 1
ATOM 1508 O O . GLU B 1 73 ? 4.484 -8.234 -9.242 1 97.62 73 GLU B O 1
ATOM 1513 N N . SER B 1 74 ? 5.844 -7.121 -10.602 1 95.75 74 SER B N 1
ATOM 1514 C CA . SER B 1 74 ? 6.562 -6.488 -9.5 1 95.75 74 SER B CA 1
ATOM 1515 C C . SER B 1 74 ? 6.57 -4.969 -9.648 1 95.75 74 SER B C 1
ATOM 1517 O O . SER B 1 74 ? 6.488 -4.445 -10.758 1 95.75 74 SER B O 1
ATOM 1519 N N . GLN B 1 75 ? 6.648 -4.297 -8.508 1 91.94 75 GLN B N 1
ATOM 1520 C CA . GLN B 1 75 ? 6.707 -2.84 -8.438 1 91.94 75 GLN B CA 1
ATOM 1521 C C . GLN B 1 75 ? 7.617 -2.377 -7.309 1 91.94 75 GLN B C 1
ATOM 1523 O O . GLN B 1 75 ? 7.426 -2.77 -6.152 1 91.94 75 GLN B O 1
ATOM 1528 N N . VAL B 1 76 ? 8.555 -1.621 -7.723 1 88.94 76 VAL B N 1
ATOM 1529 C CA . VAL B 1 76 ? 9.383 -1.024 -6.684 1 88.94 76 VAL B CA 1
ATOM 1530 C C . VAL B 1 76 ? 8.602 0.069 -5.957 1 88.94 76 VAL B C 1
ATOM 1532 O O . VAL B 1 76 ? 8.172 1.044 -6.578 1 88.94 76 VAL B O 1
ATOM 1535 N N . VAL B 1 77 ? 8.422 -0.237 -4.695 1 87.25 77 VAL B N 1
ATOM 1536 C CA . VAL B 1 77 ? 7.695 0.723 -3.867 1 87.25 77 VAL B CA 1
ATOM 1537 C C . VAL B 1 77 ? 8.68 1.481 -2.98 1 87.25 77 VAL B C 1
ATOM 1539 O O . VAL B 1 77 ? 9.461 0.872 -2.24 1 87.25 77 VAL B O 1
ATOM 1542 N N . ALA B 1 78 ? 8.75 2.789 -3.197 1 87.5 78 ALA B N 1
ATOM 1543 C CA . ALA B 1 78 ? 9.602 3.682 -2.408 1 87.5 78 ALA B CA 1
ATOM 1544 C C . ALA B 1 78 ? 8.922 5.035 -2.203 1 87.5 78 ALA B C 1
ATOM 1546 O O . ALA B 1 78 ? 8.312 5.578 -3.125 1 87.5 78 ALA B O 1
ATOM 1547 N N . GLY B 1 79 ? 8.961 5.469 -0.959 1 90.62 79 GLY B N 1
ATOM 1548 C CA . GLY B 1 79 ? 8.383 6.758 -0.616 1 90.62 79 GLY B CA 1
ATOM 1549 C C . GLY B 1 79 ? 8.109 6.914 0.868 1 90.62 79 GLY B C 1
ATOM 1550 O O . GLY B 1 79 ? 8.711 6.219 1.69 1 90.62 79 GLY B O 1
ATOM 1551 N N . ILE B 1 80 ? 7.344 7.902 1.121 1 93.5 80 ILE B N 1
ATOM 1552 C CA . ILE B 1 80 ? 6.875 8.148 2.482 1 93.5 80 ILE B CA 1
ATOM 1553 C C . ILE B 1 80 ? 5.352 8.086 2.525 1 93.5 80 ILE B C 1
ATOM 1555 O O . ILE B 1 80 ? 4.676 8.781 1.764 1 93.5 80 ILE B O 1
ATOM 1559 N N . LYS B 1 81 ? 4.898 7.133 3.342 1 94.44 81 LYS B N 1
ATOM 1560 C CA . LYS B 1 81 ? 3.459 7.062 3.574 1 94.44 81 LYS B CA 1
ATOM 1561 C C . LYS B 1 81 ? 3.059 7.879 4.797 1 94.44 81 LYS B C 1
ATOM 1563 O O . LYS B 1 81 ? 3.688 7.777 5.855 1 94.44 81 LYS B O 1
ATOM 1568 N N . TYR B 1 82 ? 2.031 8.68 4.602 1 97.5 82 TYR B N 1
ATOM 1569 C CA . TYR B 1 82 ? 1.478 9.477 5.688 1 97.5 82 TYR B CA 1
ATOM 1570 C C . TYR B 1 82 ? 0.083 8.992 6.066 1 97.5 82 TYR B C 1
ATOM 1572 O O . TYR B 1 82 ? -0.737 8.703 5.191 1 97.5 82 TYR B O 1
ATOM 1580 N N . TYR B 1 83 ? -0.103 8.898 7.312 1 98.25 83 TYR B N 1
ATOM 1581 C CA . TYR B 1 83 ? -1.409 8.633 7.902 1 98.25 83 TYR B CA 1
ATOM 1582 C C . TYR B 1 83 ? -1.967 9.875 8.578 1 98.25 83 TYR B C 1
ATOM 1584 O O . TYR B 1 83 ? -1.446 10.32 9.609 1 98.25 83 TYR B O 1
ATOM 1592 N N . LEU B 1 84 ? -2.984 10.344 8.07 1 98.69 84 LEU B N 1
ATOM 1593 C CA . LEU B 1 84 ? -3.475 11.641 8.508 1 98.69 84 LEU B CA 1
ATOM 1594 C C . LEU B 1 84 ? -4.852 11.516 9.148 1 98.69 84 LEU B C 1
ATOM 1596 O O . LEU B 1 84 ? -5.695 10.75 8.672 1 98.69 84 LEU B O 1
ATOM 1600 N N . LYS B 1 85 ? -5.059 12.195 10.172 1 98.75 85 LYS B N 1
ATOM 1601 C CA . LYS B 1 85 ? -6.387 12.492 10.695 1 98.75 85 LYS B CA 1
ATOM 1602 C C . LYS B 1 85 ? -6.836 13.898 10.289 1 98.75 85 LYS B C 1
ATOM 1604 O O . LYS B 1 85 ? -6.219 14.891 10.68 1 98.75 85 LYS B O 1
ATOM 1609 N N . ILE B 1 86 ? -7.875 13.945 9.617 1 98.75 86 ILE B N 1
ATOM 1610 C CA . ILE B 1 86 ? -8.273 15.18 8.961 1 98.75 86 ILE B CA 1
ATOM 1611 C C . ILE B 1 86 ? -9.641 15.633 9.484 1 98.75 86 ILE B C 1
ATOM 1613 O O . ILE B 1 86 ? -10.586 14.844 9.516 1 98.75 86 ILE B O 1
ATOM 1617 N N . SER B 1 87 ? -9.719 16.828 9.914 1 98.5 87 SER B N 1
ATOM 1618 C CA . 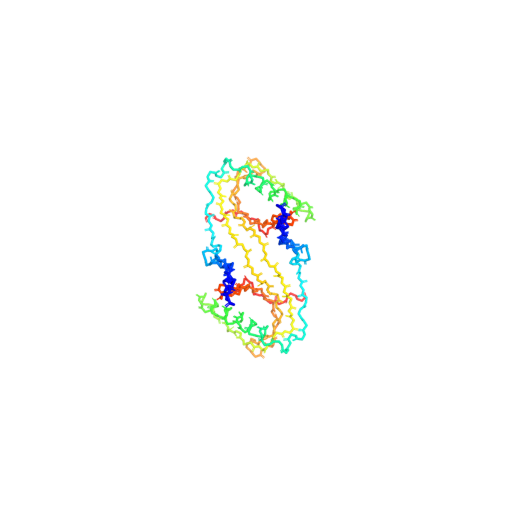SER B 1 87 ? -10.984 17.5 10.18 1 98.5 87 SER B CA 1
ATOM 1619 C C . SER B 1 87 ? -11.508 18.203 8.93 1 98.5 87 SER B C 1
ATOM 1621 O O . SER B 1 87 ? -10.781 18.969 8.289 1 98.5 87 SER B O 1
ATOM 1623 N N . ALA B 1 88 ? -12.695 17.812 8.586 1 98.31 88 ALA B N 1
ATOM 1624 C CA . ALA B 1 88 ? -13.359 18.438 7.441 1 98.31 88 ALA B CA 1
ATOM 1625 C C . ALA B 1 88 ? -14.828 18.719 7.75 1 98.31 88 ALA B C 1
ATOM 1627 O O . ALA B 1 88 ? -15.367 18.219 8.742 1 98.31 88 ALA B O 1
ATOM 1628 N N . THR B 1 89 ? -15.406 19.562 6.941 1 97.25 89 THR B N 1
ATOM 1629 C CA . THR B 1 89 ? -16.828 19.844 7.07 1 97.25 89 THR B CA 1
ATOM 1630 C C . THR B 1 89 ? -17.594 19.312 5.863 1 97.25 89 THR B C 1
ATOM 1632 O O . THR B 1 89 ? -17.109 19.391 4.73 1 97.25 89 THR B O 1
ATOM 1635 N N . GLN B 1 90 ? -18.688 18.688 6.102 1 93.31 90 GLN B N 1
ATOM 1636 C CA . GLN B 1 90 ? -19.625 18.234 5.086 1 93.31 90 GLN B CA 1
ATOM 1637 C C . GLN B 1 90 ? -21.016 18.812 5.328 1 93.31 90 GLN B C 1
ATOM 1639 O O . GLN B 1 90 ? -21.625 18.562 6.375 1 93.31 90 GLN B O 1
ATOM 1644 N N . ASN B 1 91 ? -21.469 19.578 4.406 1 91.62 91 ASN B N 1
ATOM 1645 C CA . ASN B 1 91 ? -22.75 20.234 4.566 1 91.62 91 ASN B CA 1
ATOM 1646 C C . ASN B 1 91 ? -22.812 21.031 5.863 1 91.62 91 ASN B C 1
ATOM 1648 O O . ASN B 1 91 ? -23.797 20.953 6.602 1 91.62 91 ASN B O 1
ATOM 1652 N N . GLY B 1 92 ? -21.734 21.688 6.238 1 91.38 92 GLY B N 1
ATOM 1653 C CA . GLY B 1 92 ? -21.656 22.562 7.402 1 91.38 92 GLY B CA 1
ATOM 1654 C C . GLY B 1 92 ? -21.375 21.812 8.688 1 91.38 92 GLY B C 1
ATOM 1655 O O . GLY B 1 92 ? -21.188 22.422 9.742 1 91.38 92 GLY B O 1
ATOM 1656 N N . SER B 1 93 ? -21.375 20.453 8.711 1 95.06 93 SER B N 1
ATOM 1657 C CA . SER B 1 93 ? -21.109 19.656 9.906 1 95.06 93 SER B CA 1
ATOM 1658 C C . SER B 1 93 ? -19.672 19.156 9.938 1 95.06 93 SER B C 1
ATOM 1660 O O . SER B 1 93 ? -19.172 18.625 8.938 1 95.06 93 SER B O 1
ATOM 1662 N N . PRO B 1 94 ? -19.094 19.312 11.133 1 96.06 94 PRO B N 1
ATOM 1663 C CA . PRO B 1 94 ? -17.719 18.812 11.25 1 96.06 94 PRO B CA 1
ATOM 1664 C C . PRO B 1 94 ? -17.656 17.281 11.266 1 96.06 94 PRO B C 1
ATOM 1666 O O . PRO B 1 94 ? -18.484 16.625 11.906 1 96.06 94 PRO B O 1
ATOM 1669 N N . ARG B 1 95 ? -16.703 16.766 10.531 1 96.25 95 ARG B N 1
ATOM 1670 C CA . ARG B 1 95 ? -16.453 15.328 10.461 1 96.25 95 ARG B CA 1
ATOM 1671 C C . ARG B 1 95 ? -14.969 15.016 10.477 1 96.25 95 ARG B C 1
ATOM 1673 O O . ARG B 1 95 ? -14.148 15.859 10.094 1 96.25 95 ARG B O 1
ATOM 1680 N N . MET B 1 96 ? -14.633 13.766 11.008 1 98.19 96 MET B N 1
ATOM 1681 C CA . MET B 1 96 ? -13.25 13.305 11.055 1 98.19 96 MET B CA 1
ATOM 1682 C C . MET B 1 96 ? -13.016 12.18 10.047 1 98.19 96 MET B C 1
ATOM 1684 O O . MET B 1 96 ? -13.852 11.289 9.906 1 98.19 96 MET B O 1
ATOM 1688 N N . PHE B 1 97 ? -11.875 12.297 9.383 1 98.12 97 PHE B N 1
ATOM 1689 C CA . PHE B 1 97 ? -11.539 11.305 8.367 1 98.12 97 PHE B CA 1
ATOM 1690 C C . PHE B 1 97 ? -10.102 10.82 8.539 1 98.12 97 PHE B C 1
ATOM 1692 O O . PHE B 1 97 ? -9.227 11.578 8.961 1 98.12 97 PHE B O 1
ATOM 1699 N N . ASP B 1 98 ? -9.875 9.609 8.219 1 98.62 98 ASP B N 1
ATOM 1700 C CA . ASP B 1 98 ? -8.539 9.031 8.07 1 98.62 98 ASP B CA 1
ATOM 1701 C C . ASP B 1 98 ? -8.109 9.023 6.605 1 98.62 98 ASP B C 1
ATOM 1703 O O . ASP B 1 98 ? -8.914 8.695 5.723 1 98.62 98 ASP B O 1
ATOM 1707 N N . SER B 1 99 ? -6.895 9.398 6.434 1 98.62 99 SER B N 1
ATOM 1708 C CA . SER B 1 99 ? -6.352 9.422 5.078 1 98.62 99 SER B CA 1
ATOM 1709 C C . SER B 1 99 ? -4.965 8.789 5.031 1 98.62 99 SER B C 1
ATOM 1711 O O . SER B 1 99 ? -4.168 8.953 5.957 1 98.62 99 SER B O 1
ATOM 1713 N N . GLU B 1 100 ? -4.668 8.062 3.955 1 97.94 100 GLU B N 1
ATOM 1714 C CA . GLU B 1 100 ? -3.332 7.566 3.648 1 97.94 100 GLU B CA 1
ATOM 1715 C C . GLU B 1 100 ? -2.826 8.125 2.32 1 97.94 100 GLU B C 1
ATOM 1717 O O . GLU B 1 100 ? -3.471 7.953 1.283 1 97.94 100 GLU B O 1
ATOM 1722 N N . VAL B 1 101 ? -1.71 8.75 2.422 1 98 101 VAL B N 1
ATOM 1723 C CA . VAL B 1 101 ? -1.089 9.375 1.26 1 98 101 VAL B CA 1
ATOM 1724 C C . VAL B 1 101 ? 0.352 8.891 1.119 1 98 101 VAL B C 1
ATOM 1726 O O . VAL B 1 101 ? 1.073 8.766 2.113 1 98 101 VAL B O 1
ATOM 1729 N N . VAL B 1 102 ? 0.756 8.648 -0.118 1 94.69 102 VAL B N 1
ATOM 1730 C CA . VAL B 1 102 ? 2.158 8.328 -0.364 1 94.69 102 VAL B CA 1
ATOM 1731 C C . VAL B 1 102 ? 2.814 9.453 -1.156 1 94.69 102 VAL B C 1
ATOM 1733 O O . VAL B 1 102 ? 2.221 9.984 -2.098 1 94.69 102 VAL B O 1
ATOM 1736 N N . VAL B 1 103 ? 3.994 9.773 -0.646 1 95.25 103 VAL B N 1
ATOM 1737 C CA . VAL B 1 103 ? 4.793 10.805 -1.308 1 95.25 103 VAL B CA 1
ATOM 1738 C C . VAL B 1 103 ? 6.133 10.211 -1.744 1 95.25 103 VAL B C 1
ATOM 1740 O O . VAL B 1 103 ? 6.77 9.469 -0.989 1 95.25 103 VAL B O 1
ATOM 1743 N N . LYS B 1 104 ? 6.395 10.438 -2.959 1 92.06 104 LYS B N 1
ATOM 1744 C CA . LYS B 1 104 ? 7.719 10.133 -3.492 1 92.06 104 LYS B CA 1
ATOM 1745 C C . LYS B 1 104 ? 8.469 11.414 -3.863 1 92.06 104 LYS B C 1
ATOM 1747 O O . LYS B 1 104 ? 8.398 11.867 -5.004 1 92.06 104 LYS B O 1
ATOM 1752 N N . PRO B 1 105 ? 9.195 11.898 -2.914 1 88.56 105 PRO B N 1
ATOM 1753 C CA . PRO B 1 105 ? 9.773 13.234 -3.115 1 88.56 105 PRO B CA 1
ATOM 1754 C C . PRO B 1 105 ? 10.695 13.297 -4.328 1 88.56 105 PRO B C 1
ATOM 1756 O O . PRO B 1 105 ? 10.734 14.32 -5.02 1 88.56 105 PRO B O 1
ATOM 1759 N N . TRP B 1 106 ? 11.43 12.297 -4.688 1 87.12 106 TRP B N 1
ATOM 1760 C CA . TRP B 1 106 ? 12.406 12.281 -5.773 1 87.12 106 TRP B CA 1
ATOM 1761 C C . TRP B 1 106 ? 11.711 12.242 -7.129 1 87.12 106 TRP B C 1
ATOM 1763 O O . TRP B 1 106 ? 12.312 12.578 -8.148 1 87.12 106 TRP B O 1
ATOM 1773 N N . LEU B 1 107 ? 10.406 11.875 -7.113 1 84.62 107 LEU B N 1
ATOM 1774 C CA . LEU B 1 107 ? 9.625 11.828 -8.344 1 84.62 107 LEU B CA 1
ATOM 1775 C C . LEU B 1 107 ? 8.586 12.945 -8.375 1 84.62 107 LEU B C 1
ATOM 1777 O O . LEU B 1 107 ? 7.828 13.07 -9.336 1 84.62 107 LEU B O 1
ATOM 1781 N N . ARG B 1 108 ? 8.508 13.758 -7.277 1 89.38 108 ARG B N 1
ATOM 1782 C CA . ARG B 1 108 ? 7.504 14.812 -7.156 1 89.38 108 ARG B CA 1
ATOM 1783 C C . ARG B 1 108 ? 6.098 14.25 -7.352 1 89.38 108 ARG B C 1
ATOM 1785 O O . ARG B 1 108 ? 5.293 14.828 -8.086 1 89.38 108 ARG B O 1
ATOM 1792 N N . CYS B 1 109 ? 5.906 13.07 -6.766 1 91.12 109 CYS B N 1
ATOM 1793 C CA . CYS B 1 109 ? 4.621 12.383 -6.879 1 91.12 109 CYS B CA 1
ATOM 1794 C C . CYS B 1 109 ? 3.947 12.258 -5.52 1 91.12 109 CYS B C 1
ATOM 1796 O O . CYS B 1 109 ? 4.609 12 -4.512 1 91.12 109 CYS B O 1
ATOM 1798 N N . LYS B 1 110 ? 2.648 12.516 -5.453 1 95.31 110 LYS B N 1
ATOM 1799 C CA . LYS B 1 110 ? 1.797 12.219 -4.305 1 95.31 110 LYS B CA 1
ATOM 1800 C C . LYS B 1 110 ? 0.514 11.516 -4.742 1 95.31 110 LYS B C 1
ATOM 1802 O O . LYS B 1 110 ? -0.074 11.875 -5.766 1 95.31 110 LYS B O 1
ATOM 1807 N N . LYS B 1 111 ? 0.19 10.523 -4.047 1 94.44 111 LYS B N 1
ATOM 1808 C CA . LYS B 1 111 ? -1.001 9.75 -4.395 1 94.44 111 LYS B CA 1
ATOM 1809 C C . LYS B 1 111 ? -1.849 9.461 -3.158 1 94.44 111 LYS B C 1
ATOM 1811 O O . LYS B 1 111 ? -1.321 9.07 -2.115 1 94.44 111 LYS B O 1
ATOM 1816 N N . LEU B 1 112 ? -3.121 9.688 -3.268 1 97.69 112 LEU B N 1
ATOM 1817 C CA . LEU B 1 112 ? -4.074 9.305 -2.23 1 97.69 112 LEU B CA 1
ATOM 1818 C C . LEU B 1 112 ? -4.395 7.816 -2.309 1 97.69 112 LEU B C 1
ATOM 1820 O O . LEU B 1 112 ? -4.941 7.348 -3.309 1 97.69 112 LEU B O 1
ATOM 1824 N N . LEU B 1 113 ? -4.074 7.109 -1.272 1 93.75 113 LEU B N 1
ATOM 1825 C CA . LEU B 1 113 ? -4.273 5.664 -1.284 1 93.75 113 LEU B CA 1
ATOM 1826 C C . LEU B 1 113 ? -5.609 5.293 -0.643 1 93.75 113 LEU B C 1
ATOM 1828 O O . LEU B 1 113 ? -6.293 4.379 -1.107 1 93.75 113 LEU B O 1
ATOM 1832 N N . ASN B 1 114 ? -5.891 5.902 0.412 1 95.88 114 ASN B N 1
ATOM 1833 C CA . ASN B 1 114 ? -7.117 5.633 1.157 1 95.88 114 ASN B CA 1
ATOM 1834 C C . ASN B 1 114 ? -7.688 6.902 1.777 1 95.88 114 ASN B C 1
ATOM 1836 O O . ASN B 1 114 ? -6.938 7.809 2.154 1 95.88 114 ASN B O 1
ATOM 1840 N N . PHE B 1 115 ? -8.992 6.977 1.854 1 97.56 115 PHE B N 1
ATOM 1841 C CA . PHE B 1 115 ? -9.734 8.062 2.488 1 97.56 115 PHE B CA 1
ATOM 1842 C C . PHE B 1 115 ? -11.07 7.574 3.02 1 97.56 115 PHE B C 1
ATOM 1844 O O . PHE B 1 115 ? -11.938 7.148 2.248 1 97.56 115 PHE B O 1
ATOM 1851 N N . ALA B 1 116 ? -11.219 7.645 4.305 1 96.38 116 ALA B N 1
ATOM 1852 C CA . ALA B 1 116 ? -12.445 7.105 4.887 1 96.38 116 ALA B CA 1
ATOM 1853 C C . ALA B 1 116 ? -12.781 7.805 6.199 1 96.38 116 ALA B C 1
ATOM 1855 O O . ALA B 1 116 ? -11.891 8.32 6.883 1 96.38 116 ALA B O 1
ATOM 1856 N N . PRO B 1 117 ? -14.102 7.848 6.574 1 96 117 PRO B N 1
ATOM 1857 C CA . PRO B 1 117 ? -14.445 8.383 7.895 1 96 117 PRO B CA 1
ATOM 1858 C C . PRO B 1 117 ? -13.766 7.625 9.031 1 96 117 PRO B C 1
ATOM 1860 O O . PRO B 1 117 ? -13.57 6.41 8.938 1 96 117 PRO B O 1
ATOM 1863 N N . THR B 1 118 ? -13.328 8.406 10.062 1 94.31 118 THR B N 1
ATOM 1864 C CA . THR B 1 118 ? -12.664 7.781 11.203 1 94.31 118 THR B CA 1
ATOM 1865 C C . THR B 1 118 ? -13.625 6.871 11.953 1 94.31 118 THR B C 1
ATOM 1867 O O . THR B 1 118 ? -14.766 7.254 12.227 1 94.31 118 THR B O 1
ATOM 1870 N N . SER B 1 119 ? -13.227 5.57 12.102 1 78.44 119 SER B N 1
ATOM 1871 C CA . SER B 1 119 ? -14.062 4.645 12.852 1 78.44 119 SER B CA 1
ATOM 1872 C C . SER B 1 119 ? -14.047 4.961 14.344 1 78.44 119 SER B C 1
ATOM 1874 O O . SER B 1 119 ? -12.977 5.207 14.914 1 78.44 119 SER B O 1
ATOM 1876 N N . GLN B 1 120 ? -15.07 5.523 15.016 1 60 120 GLN B N 1
ATOM 1877 C CA . GLN B 1 120 ? -15.164 5.734 16.453 1 60 120 GLN B CA 1
ATOM 1878 C C . GLN B 1 120 ? -14.945 4.426 17.219 1 60 120 GLN B C 1
ATOM 1880 O O . GLN B 1 120 ? -15.25 3.348 16.703 1 60 120 GLN B O 1
#

Organism: Arachis hypogaea (NCBI:txid3818)

Nearest PDB structures (foldseek):
  4tx4-assembly1_B  TM=6.893E-01  e=7.036E-06  Vigna unguiculata
  6vlp-assembly1_A  TM=6.854E-01  e=8.958E-05  Humulus lupulus
  5xfu-assembly1_B  TM=4.239E-01  e=1.141E-03  Dioscoreophyllum cumminsii
  8joh-assembly1_A  TM=6.204E-01  e=1.371E-02  Echinococcus multilocularis
  2mzv-assembly1_A  TM=3.981E-01  e=2.177E-02  Sesamum indicum

InterPro domains:
  IPR000010 Cystatin domain [PF16845] (31-116)
  IPR000010 Cystatin domain [SM00043] (22-118)
  IPR000010 Cystatin domain [cd00042] (36-115)
  IPR018073 Proteinase inhibitor I25, cystatin, conserved site [PS00287] (74-87)
  IPR046350 Cystatin superfamily [SSF54403] (30-118)

Radius of gyration: 25.49 Å; Cα contacts (8 Å, |Δi|>4): 400; chains: 2; bounding box: 93×55×34 Å

Secondary structure (DSSP, 8-state):
-------------------TTTTS---EEPS-TTT-HHHHHHHHHHHHHHHHHHHHTT--SPPPEEEEEEEEEEEEEEEEEEEEEEEEEETTEEEEEEEEEEEEGGGTEEEEEEEEE---/-------------------TTTTS---EEPS-TTT-HHHHHHHHHHHHHHHHHHHHTT--SPPPEEEEEEEEEEEEEEEEEEEEEEEEEETTEEEEEEEEEEEEGGGTEEEEEEEEE---

Foldseek 3Di:
DPPPPPPPPPPPPPPPPPLCVVQQWDKAWDPPQQPDPVNFVVQVVVQVVVQVVCVVVVPPDDGDDRDGDDTDIDTDDDFDKDWDWDWDDDPNHIFIKIWIWTDDPSNRDIDTDDIGGDDD/DPPPPPPPPPPPPPPPPPCCVVLQFDKAWDPPQQPDPVNFVVQVVVQVVVQVVCVVVVPPDDGDDDDGDDTDIGTDDDFDKDWDWDWDDDPNHIFIKIWIKTDDPSNRDIDTDDIGGDDD

Solvent-accessible surface area (backbone atoms only — not comparable to full-atom values): 13913 Å² total; per-residue (Å²): 135,84,79,75,78,79,78,78,77,76,76,72,75,66,71,68,69,66,66,65,67,77,53,65,35,57,75,39,76,51,74,64,37,80,76,31,63,69,57,38,50,51,44,44,47,48,46,52,53,51,37,52,51,38,56,73,68,64,46,87,67,79,57,71,42,76,74,46,31,75,40,39,30,37,21,51,42,66,37,37,34,34,43,35,32,33,38,28,30,47,92,86,39,82,46,56,29,36,35,33,36,39,34,24,77,95,73,75,41,75,45,76,74,45,75,43,71,54,83,129,135,85,79,75,78,79,78,77,77,78,75,73,74,68,72,67,71,65,68,64,66,78,58,59,41,55,77,38,80,51,75,64,37,78,76,31,64,69,56,38,49,50,44,45,48,46,48,52,52,51,37,52,51,38,57,74,67,64,45,87,68,80,57,69,41,75,73,45,32,77,41,39,30,38,21,52,41,66,37,37,37,34,42,34,34,34,39,30,30,46,92,87,40,81,45,55,27,35,35,32,35,39,33,24,77,94,72,77,42,74,45,78,76,46,77,44,72,53,82,130

Sequence (240 aa):
MTLTILLVTVTSLSIGAESYRGMVGGRKEIENVKGNEEVQELGKFSVDEYNQRLKLKKEEEEGLEFVEVVGAESQVVAGIKYYLKISATQNGSPRMFDSEVVVKPWLRCKKLLNFAPTSQMTLTILLVTVTSLSIGAESYRGMVGGRKEIENVKGNEEVQELGKFSVDEYNQRLKLKKEEEEGLEFVEVVGAESQVVAGIKYYLKISATQNGSPRMFDSEVVVKPWLRCKKLLNFAPTSQ